Protein AF-A0AAE9A974-F1 (afdb_monomer_lite)

pLDDT: mean 84.09, std 15.46, range [28.91, 98.31]

Radius of gyration: 23.96 Å; chains: 1; bounding box: 66×58×54 Å

InterPro domains:
  IPR056013 Domain of unknown function DUF7591 [PF24511] (22-133)

Structure (mmCIF, N/CA/C/O backbone):
data_AF-A0AAE9A974-F1
#
_entry.id   AF-A0AAE9A974-F1
#
loop_
_atom_site.group_PDB
_atom_site.id
_atom_site.type_symbol
_atom_site.label_atom_id
_atom_site.label_alt_id
_atom_site.label_comp_id
_atom_site.label_asym_id
_atom_site.label_entity_id
_atom_site.label_seq_id
_atom_site.pdbx_PDB_ins_code
_atom_site.Cartn_x
_atom_site.Cartn_y
_atom_site.Cartn_z
_atom_site.occupancy
_atom_site.B_iso_or_equiv
_atom_site.auth_seq_id
_atom_site.auth_comp_id
_atom_site.auth_asym_id
_atom_site.auth_atom_id
_atom_site.pdbx_PDB_model_num
ATOM 1 N N . MET A 1 1 ? -33.101 -1.885 18.022 1.00 33.75 1 MET A N 1
ATOM 2 C CA . MET A 1 1 ? -33.050 -0.740 17.091 1.00 33.75 1 MET A CA 1
ATOM 3 C C . MET A 1 1 ? -31.974 -1.070 16.077 1.00 33.75 1 MET A C 1
ATOM 5 O O . MET A 1 1 ? -30.829 -1.201 16.477 1.00 33.75 1 MET A O 1
ATOM 9 N N . THR A 1 2 ? -32.333 -1.319 14.820 1.00 29.08 2 THR A N 1
ATOM 10 C CA . THR A 1 2 ? -31.347 -1.613 13.772 1.00 29.08 2 THR A CA 1
ATOM 11 C C . THR A 1 2 ? -30.875 -0.277 13.228 1.00 29.08 2 THR A C 1
ATOM 13 O O . THR A 1 2 ? -31.617 0.383 12.503 1.00 29.08 2 THR A O 1
ATOM 16 N N . VAL A 1 3 ? -29.699 0.177 13.652 1.00 40.00 3 VAL A N 1
ATOM 17 C CA . VAL A 1 3 ? -29.129 1.408 13.107 1.00 40.00 3 VAL A CA 1
ATOM 18 C C . VAL A 1 3 ? -28.385 1.052 11.823 1.00 40.00 3 VAL A C 1
ATOM 20 O O . VAL A 1 3 ? -27.553 0.147 11.815 1.00 40.00 3 VAL A O 1
ATOM 23 N N . ALA A 1 4 ? -28.769 1.685 10.714 1.00 36.97 4 ALA A N 1
ATOM 24 C CA . ALA A 1 4 ? -28.173 1.441 9.406 1.00 36.97 4 ALA A CA 1
ATOM 25 C C . ALA A 1 4 ? -26.782 2.084 9.322 1.00 36.97 4 ALA A C 1
ATOM 27 O O . ALA A 1 4 ? -26.585 3.217 9.762 1.00 36.97 4 ALA A O 1
ATOM 28 N N . ALA A 1 5 ? -25.826 1.362 8.737 1.00 43.94 5 ALA A N 1
ATOM 29 C CA . ALA A 1 5 ? -24.469 1.854 8.563 1.00 43.94 5 ALA A CA 1
ATOM 30 C C . ALA A 1 5 ? -24.407 2.879 7.413 1.00 43.94 5 ALA A C 1
ATOM 32 O O . ALA A 1 5 ? -24.925 2.597 6.334 1.00 43.94 5 ALA A O 1
ATOM 33 N N . LEU A 1 6 ? -23.773 4.047 7.604 1.00 46.22 6 LEU A N 1
ATOM 34 C CA . LEU A 1 6 ? -23.494 4.944 6.471 1.00 46.22 6 LEU A CA 1
ATOM 35 C C . LEU A 1 6 ? -22.461 4.261 5.561 1.00 46.22 6 LEU A C 1
ATOM 37 O O . LEU A 1 6 ? -21.376 3.865 5.990 1.00 46.22 6 LEU A O 1
ATOM 41 N N . GLU A 1 7 ? -22.801 4.115 4.289 1.00 52.28 7 GLU A N 1
ATOM 42 C CA . GLU A 1 7 ? -21.829 3.740 3.266 1.00 52.28 7 GLU A CA 1
ATOM 43 C C . GLU A 1 7 ? -20.757 4.851 3.143 1.00 52.28 7 GLU A C 1
ATOM 45 O O . GLU A 1 7 ? -21.012 5.989 3.545 1.00 52.28 7 GLU A O 1
ATOM 50 N N . PRO A 1 8 ? -19.561 4.580 2.584 1.00 48.31 8 PRO A N 1
ATOM 51 C CA . PRO A 1 8 ? -18.440 5.535 2.543 1.00 48.31 8 PRO A CA 1
ATOM 52 C C . PRO A 1 8 ? -18.718 6.879 1.830 1.00 48.31 8 PRO A C 1
ATOM 54 O O . PRO A 1 8 ? -17.850 7.756 1.810 1.00 48.31 8 PRO A O 1
ATOM 57 N N . PHE A 1 9 ? -19.896 7.031 1.219 1.00 48.25 9 PHE A N 1
ATOM 58 C CA . PHE A 1 9 ? -20.300 8.129 0.348 1.00 48.25 9 PHE A CA 1
ATOM 59 C C . PHE A 1 9 ? -21.609 8.796 0.821 1.00 48.25 9 PHE A C 1
ATOM 61 O O . PHE A 1 9 ? -22.581 8.857 0.076 1.00 48.25 9 PHE A O 1
ATOM 68 N N . TYR A 1 10 ? -21.671 9.301 2.055 1.00 49.59 10 TYR A N 1
ATOM 69 C CA . TYR A 1 10 ? -22.785 10.165 2.471 1.00 49.59 10 TYR A CA 1
ATOM 70 C C . TYR A 1 10 ? -22.278 11.535 2.908 1.00 49.59 10 TYR A C 1
ATOM 72 O O . TYR A 1 10 ? -21.696 11.688 3.976 1.00 49.59 10 TYR A O 1
ATOM 80 N N . ASP A 1 11 ? -22.524 12.530 2.056 1.00 45.62 11 ASP A N 1
ATOM 81 C CA . ASP A 1 11 ? -22.308 13.952 2.321 1.00 45.62 11 ASP A CA 1
ATOM 82 C C . ASP A 1 11 ? -23.531 14.512 3.061 1.00 45.62 11 ASP A C 1
ATOM 84 O O . ASP A 1 11 ? -24.389 15.196 2.504 1.00 45.62 11 ASP A O 1
ATOM 88 N N . THR A 1 12 ? -23.698 14.108 4.318 1.00 40.56 12 THR A N 1
ATOM 89 C CA . THR A 1 12 ? -24.725 14.681 5.189 1.00 40.56 12 THR A CA 1
ATOM 90 C C . THR A 1 12 ? -24.014 15.504 6.246 1.00 40.56 12 THR A C 1
ATOM 92 O O . THR A 1 12 ? -23.321 14.933 7.085 1.00 40.56 12 THR A O 1
ATOM 95 N N . GLY A 1 13 ? -24.197 16.830 6.222 1.00 41.22 13 GLY A N 1
ATOM 96 C CA . GLY A 1 13 ? -23.589 17.826 7.126 1.00 41.22 13 GLY A CA 1
ATOM 97 C C . GLY A 1 13 ? -23.911 17.677 8.624 1.00 41.22 13 GLY A C 1
ATOM 98 O O . GLY A 1 13 ? -23.830 18.633 9.385 1.00 41.22 13 GLY A O 1
ATOM 99 N N . SER A 1 14 ? -24.310 16.487 9.066 1.00 41.25 14 SER A N 1
ATOM 100 C CA . SER A 1 14 ? -24.464 16.066 10.455 1.00 41.25 14 SER A CA 1
ATOM 101 C C . SER A 1 14 ? -24.190 14.556 10.520 1.00 41.25 14 SER A C 1
ATOM 103 O O . SER A 1 14 ? -25.113 13.748 10.459 1.00 41.25 14 SER A O 1
ATOM 105 N N . MET A 1 15 ? -22.919 14.144 10.575 1.00 48.78 15 MET A N 1
ATOM 106 C CA . MET A 1 15 ? -22.556 12.723 10.680 1.00 48.78 15 MET A CA 1
ATOM 107 C C . MET A 1 15 ? -22.549 12.282 12.147 1.00 48.78 15 MET A C 1
ATOM 109 O O . MET A 1 15 ? -21.513 12.272 12.803 1.00 48.78 15 MET A O 1
ATOM 113 N N . LEU A 1 16 ? -23.711 11.893 12.674 1.00 46.97 16 LEU A N 1
ATOM 114 C CA . LEU A 1 16 ? -23.753 11.003 13.836 1.00 46.97 16 LEU A CA 1
ATOM 115 C C . LEU A 1 16 ? -23.432 9.588 13.342 1.00 46.97 16 LEU A C 1
ATOM 117 O O . LEU A 1 16 ? -24.275 8.927 12.734 1.00 46.97 16 LEU A O 1
ATOM 121 N N . LEU A 1 17 ? -22.203 9.122 13.572 1.00 53.41 17 LEU A N 1
ATOM 122 C CA . LEU A 1 17 ? -21.760 7.793 13.155 1.00 53.41 17 LEU A CA 1
ATOM 123 C C . LEU A 1 17 ? -22.260 6.710 14.134 1.00 53.41 17 LEU A C 1
ATOM 125 O O . LEU A 1 17 ? -21.475 6.072 14.827 1.00 53.41 17 LEU A O 1
ATOM 129 N N . PHE A 1 18 ? -23.572 6.468 14.192 1.00 54.31 18 PHE A N 1
ATOM 130 C CA . PHE A 1 18 ? -24.127 5.282 14.862 1.00 54.31 18 PHE A CA 1
ATOM 131 C C . PHE A 1 18 ? -24.035 4.067 13.933 1.00 54.31 18 PHE A C 1
ATOM 133 O O . PHE A 1 18 ? -25.041 3.510 13.511 1.00 54.31 18 PHE A O 1
ATOM 140 N N . GLN A 1 19 ? -22.830 3.691 13.522 1.00 52.69 19 GLN A N 1
ATOM 141 C CA . GLN A 1 19 ? -22.698 2.683 12.470 1.00 52.69 19 GLN A CA 1
ATOM 142 C C . GLN A 1 19 ? -22.659 1.247 12.963 1.00 52.69 19 GLN A C 1
ATOM 144 O O . GLN A 1 19 ? -22.976 0.354 12.180 1.00 52.69 19 GLN A O 1
ATOM 149 N N . ASP A 1 20 ? -22.242 1.008 14.208 1.00 62.72 20 ASP A N 1
ATOM 150 C CA . ASP A 1 20 ? -21.787 -0.337 14.543 1.00 62.72 20 ASP A CA 1
ATOM 151 C C . ASP A 1 20 ? -21.973 -0.760 15.999 1.00 62.72 20 ASP A C 1
ATOM 153 O O . ASP A 1 20 ? -21.135 -1.453 16.568 1.00 62.72 20 ASP A O 1
ATOM 157 N N . PHE A 1 21 ? -23.103 -0.384 16.608 1.00 68.62 21 PHE A N 1
ATOM 158 C CA . PHE A 1 21 ? -23.405 -0.814 17.977 1.00 68.62 21 PHE A CA 1
ATOM 159 C C . PHE A 1 21 ? -23.258 -2.335 18.144 1.00 68.62 21 PHE A C 1
ATOM 161 O O . PHE A 1 21 ? -22.705 -2.789 19.133 1.00 68.62 21 PHE A O 1
ATOM 168 N N . GLU A 1 22 ? -23.670 -3.149 17.169 1.00 78.44 22 GLU A N 1
ATOM 169 C CA . GLU A 1 22 ? -23.571 -4.609 17.302 1.00 78.44 22 GLU A CA 1
ATOM 170 C C . GLU A 1 22 ? -22.137 -5.153 17.329 1.00 78.44 22 GLU A C 1
ATOM 172 O O . GLU A 1 22 ? -21.914 -6.206 17.936 1.00 78.44 22 GLU A O 1
ATOM 177 N N . ASN A 1 23 ? -21.165 -4.480 16.706 1.00 80.56 23 ASN A N 1
ATOM 178 C CA . ASN A 1 23 ? -19.767 -4.902 16.802 1.00 80.56 23 ASN A CA 1
ATOM 179 C C . ASN A 1 23 ? -18.981 -4.156 17.882 1.00 80.56 23 ASN A C 1
ATOM 181 O O . ASN A 1 23 ? -17.908 -4.630 18.241 1.00 80.56 23 ASN A O 1
ATOM 185 N N . THR A 1 24 ? -19.491 -3.039 18.411 1.00 81.38 24 THR A N 1
ATOM 186 C CA . THR A 1 24 ? -18.766 -2.205 19.385 1.00 81.38 24 THR A CA 1
ATOM 187 C C . THR A 1 24 ? -19.418 -2.128 20.767 1.00 81.38 24 THR A C 1
ATOM 189 O O . THR A 1 24 ? -18.822 -1.549 21.669 1.00 81.38 24 THR A O 1
ATOM 192 N N . LYS A 1 25 ? -20.615 -2.696 20.976 1.00 82.50 25 LYS A N 1
ATOM 193 C CA . LYS A 1 25 ? -21.365 -2.632 22.254 1.00 82.50 25 LYS A CA 1
ATOM 194 C C . LYS A 1 25 ? -20.623 -3.206 23.458 1.00 82.50 25 LYS A C 1
ATOM 196 O O . LYS A 1 25 ? -20.912 -2.806 24.579 1.00 82.50 25 LYS A O 1
ATOM 201 N N . ASP A 1 26 ? -19.704 -4.134 23.213 1.00 86.44 26 ASP A N 1
ATOM 202 C CA . ASP A 1 26 ? -18.936 -4.819 24.254 1.00 86.44 26 ASP A CA 1
ATOM 203 C C . ASP A 1 26 ? -17.559 -4.164 24.484 1.00 86.44 26 ASP A C 1
ATOM 205 O O . ASP A 1 26 ? -16.765 -4.653 25.286 1.00 86.44 26 ASP A O 1
ATOM 209 N N . PHE A 1 27 ? -17.243 -3.073 23.774 1.00 87.31 27 PHE A N 1
ATOM 210 C CA . PHE A 1 27 ? -15.978 -2.355 23.935 1.00 87.31 27 PHE A CA 1
ATOM 211 C C . PHE A 1 27 ? -16.048 -1.409 25.131 1.00 87.31 27 PHE A C 1
ATOM 213 O O . PHE A 1 27 ? -17.087 -0.810 25.405 1.00 87.31 27 PHE A O 1
ATOM 220 N N . ASN A 1 28 ? -14.916 -1.217 25.807 1.00 86.69 28 ASN A N 1
ATOM 221 C CA . ASN A 1 28 ? -14.806 -0.232 26.882 1.00 86.69 28 ASN A CA 1
ATOM 222 C C . ASN A 1 28 ? -15.033 1.189 26.367 1.00 86.69 28 ASN A C 1
ATOM 224 O O . ASN A 1 28 ? -15.605 2.023 27.064 1.00 86.69 28 ASN A O 1
ATOM 228 N N . GLU A 1 29 ? -14.557 1.463 25.155 1.00 85.31 29 GLU A N 1
ATOM 229 C CA . GLU A 1 29 ? -14.575 2.795 24.583 1.00 85.31 29 GLU A CA 1
ATOM 230 C C . GLU A 1 29 ? -14.787 2.755 23.066 1.00 85.31 29 GLU A C 1
ATOM 232 O O . GLU A 1 29 ? -14.191 1.944 22.349 1.00 85.31 29 GLU A O 1
ATOM 237 N N . TYR A 1 30 ? -15.629 3.670 22.584 1.00 85.88 30 TYR A N 1
ATOM 238 C CA . TYR A 1 30 ? -15.798 3.973 21.169 1.00 85.88 30 TYR A CA 1
ATOM 239 C C . TYR A 1 30 ? -15.789 5.491 20.979 1.00 85.88 30 TYR A C 1
ATOM 241 O O . TYR A 1 30 ? -16.705 6.182 21.428 1.00 85.88 30 TYR A O 1
ATOM 249 N N . GLN A 1 31 ? -14.755 6.006 20.319 1.00 84.81 31 GLN A N 1
ATOM 250 C CA . GLN A 1 31 ? -14.596 7.429 20.026 1.00 84.81 31 GLN A CA 1
ATOM 251 C C . GLN A 1 31 ? -14.849 7.726 18.544 1.00 84.81 31 GLN A C 1
ATOM 253 O O . GLN A 1 31 ? -14.654 6.877 17.671 1.00 84.81 31 GLN A O 1
ATOM 258 N N . CYS A 1 32 ? -15.242 8.965 18.252 1.00 80.38 32 CYS A N 1
ATOM 259 C CA . CYS A 1 32 ? -15.331 9.486 16.894 1.00 80.38 32 CYS A CA 1
ATOM 260 C C . CYS A 1 32 ? -14.563 10.806 16.806 1.00 80.38 32 CYS A C 1
ATOM 262 O O . CYS A 1 32 ? -14.806 11.712 17.601 1.00 80.38 32 CYS A O 1
ATOM 264 N N . LEU A 1 33 ? -13.676 10.917 15.821 1.00 80.19 33 LEU A N 1
ATOM 265 C CA . LEU A 1 33 ? -12.895 12.112 15.526 1.00 80.19 33 LEU A CA 1
ATOM 266 C C . LEU A 1 33 ? -13.233 12.600 14.118 1.00 80.19 33 LEU A C 1
ATOM 268 O O . LEU A 1 33 ? -13.199 11.826 13.163 1.00 80.19 33 LEU A O 1
ATOM 272 N N . ILE A 1 34 ? -13.536 13.887 13.976 1.00 77.50 34 ILE A N 1
ATOM 273 C CA . ILE A 1 34 ? -13.694 14.521 12.665 1.00 77.50 34 ILE A CA 1
ATOM 274 C C . ILE A 1 34 ? -12.452 15.370 12.407 1.00 77.50 34 ILE A C 1
ATOM 276 O O . ILE A 1 34 ? -12.129 16.250 13.198 1.00 77.50 34 ILE A O 1
ATOM 280 N N . CYS A 1 35 ? -11.769 15.094 11.300 1.00 70.19 35 CYS A N 1
ATOM 281 C CA . CYS A 1 35 ? -10.608 15.837 10.835 1.00 70.19 35 CYS A CA 1
ATOM 282 C C . CYS A 1 35 ? -11.026 16.859 9.781 1.00 70.19 35 CYS A C 1
ATOM 284 O O . CYS A 1 35 ? -11.309 16.490 8.635 1.00 70.19 35 CYS A O 1
ATOM 286 N N . TYR A 1 36 ? -11.030 18.139 10.152 1.00 66.75 36 TYR A N 1
ATOM 287 C CA . TYR A 1 36 ? -11.174 19.240 9.202 1.00 66.75 36 TYR A CA 1
ATOM 288 C C . TYR A 1 36 ? -9.799 19.730 8.731 1.00 66.75 36 TYR A C 1
ATOM 290 O O . TYR A 1 36 ? -8.868 19.742 9.525 1.00 66.75 36 TYR A O 1
ATOM 298 N N . PRO A 1 37 ? -9.644 20.176 7.470 1.00 61.59 37 PRO A N 1
ATOM 299 C CA . PRO A 1 37 ? -8.384 20.744 6.976 1.00 61.59 37 PRO A CA 1
ATOM 300 C C . PRO A 1 37 ? -7.876 21.955 7.773 1.00 61.59 37 PRO A C 1
ATOM 302 O O . PRO A 1 37 ? -6.680 22.235 7.754 1.00 61.59 37 PRO A O 1
ATOM 305 N N . GLU A 1 38 ? -8.783 22.675 8.439 1.00 55.88 38 GLU A N 1
ATOM 306 C CA . GLU A 1 38 ? -8.481 23.841 9.280 1.00 55.88 38 GLU A CA 1
ATOM 307 C C . GLU A 1 38 ? -8.176 23.457 10.738 1.00 55.88 38 GLU A C 1
ATOM 309 O O . GLU A 1 38 ? -7.555 24.238 11.458 1.00 55.88 38 GLU A O 1
ATOM 314 N N . ASP A 1 39 ? -8.544 22.238 11.148 1.00 53.09 39 ASP A N 1
ATOM 315 C CA . ASP A 1 39 ? -8.295 21.706 12.482 1.00 53.09 39 ASP A CA 1
ATOM 316 C C . ASP A 1 39 ? -7.075 20.780 12.468 1.00 53.09 39 ASP A C 1
ATOM 318 O O . ASP A 1 39 ? -6.908 19.900 11.618 1.00 53.09 39 ASP A O 1
ATOM 322 N N . VAL A 1 40 ? -6.200 20.941 13.458 1.00 55.16 40 VAL A N 1
ATOM 323 C CA . VAL A 1 40 ? -5.122 19.980 13.685 1.00 55.16 40 VAL A CA 1
ATOM 324 C C . VAL A 1 40 ? -5.771 18.693 14.181 1.00 55.16 40 VAL A C 1
ATOM 326 O O . VAL A 1 40 ? -6.174 18.609 15.338 1.00 55.16 40 VAL A O 1
ATOM 329 N N . CYS A 1 41 ? -5.880 17.685 13.313 1.00 63.25 41 CYS A N 1
ATOM 330 C CA . CYS A 1 41 ? -6.190 16.335 13.766 1.00 63.25 41 CYS A CA 1
ATOM 331 C C . CYS A 1 41 ? -5.004 15.816 14.581 1.00 63.25 41 CYS A C 1
ATOM 333 O O . CYS A 1 41 ? -4.007 15.346 14.034 1.00 63.25 41 CYS A O 1
ATOM 335 N N . ASP A 1 42 ? -5.087 16.053 15.887 1.00 70.25 42 ASP A N 1
ATOM 336 C CA . ASP A 1 42 ? -4.026 15.840 16.859 1.00 70.25 42 ASP A CA 1
ATOM 337 C C . ASP A 1 42 ? -4.055 14.399 17.408 1.00 70.25 42 ASP A C 1
ATOM 339 O O . ASP A 1 42 ? -4.718 13.492 16.902 1.00 70.25 42 ASP A O 1
ATOM 343 N N . SER A 1 43 ? -3.252 14.207 18.438 1.00 83.50 43 SER A N 1
ATOM 344 C CA . SER A 1 43 ? -3.035 13.031 19.256 1.00 83.50 43 SER A CA 1
ATOM 345 C C . SER A 1 43 ? -4.332 12.558 19.915 1.00 83.50 43 SER A C 1
ATOM 347 O O . SER A 1 43 ? -4.965 13.310 20.655 1.00 83.50 43 SER A O 1
ATOM 349 N N . VAL A 1 44 ? -4.700 11.297 19.702 1.00 88.56 44 VAL A N 1
ATOM 350 C CA . VAL A 1 44 ? -5.839 10.650 20.359 1.00 88.56 44 VAL A C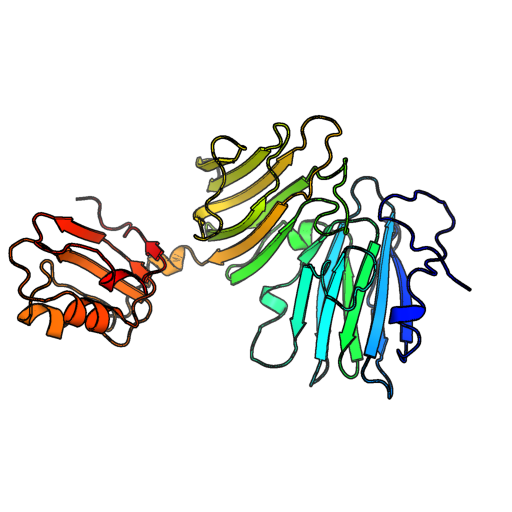A 1
ATOM 351 C C . VAL A 1 44 ? -5.346 9.491 21.204 1.00 88.56 44 VAL A C 1
ATOM 353 O O . VAL A 1 44 ? -4.619 8.619 20.729 1.00 88.56 44 VAL A O 1
ATOM 356 N N . VAL A 1 45 ? -5.793 9.457 22.457 1.00 88.75 45 VAL A N 1
ATOM 357 C CA . VAL A 1 45 ? -5.574 8.319 23.347 1.00 88.75 45 VAL A CA 1
ATOM 358 C C . VAL A 1 45 ? -6.807 7.427 23.310 1.00 88.75 45 VAL A C 1
ATOM 360 O O . VAL A 1 45 ? -7.916 7.895 23.559 1.00 88.75 45 VAL A O 1
ATOM 363 N N . ILE A 1 46 ? -6.601 6.145 23.021 1.00 88.94 46 ILE A N 1
ATOM 364 C CA . ILE A 1 46 ? -7.632 5.104 23.049 1.00 88.94 46 ILE A CA 1
ATOM 365 C C . ILE A 1 46 ? -7.343 4.192 24.241 1.00 88.94 46 ILE A C 1
ATOM 367 O O . ILE A 1 46 ? -6.218 3.699 24.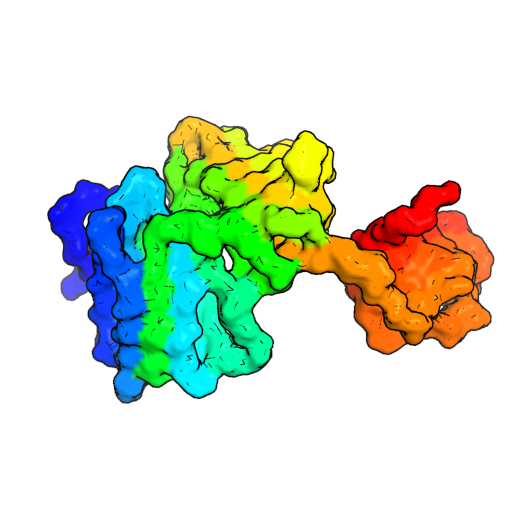362 1.00 88.94 46 ILE A O 1
ATOM 371 N N . ASN A 1 47 ? -8.337 3.945 25.099 1.00 87.38 47 ASN A N 1
ATOM 372 C CA . ASN A 1 47 ? -8.183 3.106 26.287 1.00 87.38 47 ASN A CA 1
ATOM 373 C C . ASN A 1 47 ? -9.153 1.919 26.278 1.00 87.38 47 ASN A C 1
ATOM 375 O O . ASN A 1 47 ? -10.374 2.062 26.319 1.00 87.38 47 ASN A O 1
ATOM 379 N N . CYS A 1 48 ? -8.593 0.715 26.322 1.00 83.06 48 CYS A N 1
ATOM 380 C CA . CYS A 1 48 ? -9.348 -0.536 26.349 1.00 83.06 48 CYS A CA 1
ATOM 381 C C . CYS A 1 48 ? -9.960 -0.867 27.719 1.00 83.06 48 CYS A C 1
ATOM 383 O O . CYS A 1 48 ? -10.803 -1.768 27.812 1.00 83.06 48 CYS A O 1
ATOM 385 N N . GLY A 1 49 ? -9.543 -0.162 28.778 1.00 84.38 49 GLY A N 1
ATOM 386 C CA . GLY A 1 49 ? -10.002 -0.387 30.149 1.00 84.38 49 GLY A CA 1
ATOM 387 C C . GLY A 1 49 ? -9.943 -1.867 30.531 1.00 84.38 49 GLY A C 1
ATOM 388 O O . GLY A 1 49 ? -8.939 -2.531 30.298 1.00 84.38 49 GLY A O 1
ATOM 389 N N . ASN A 1 50 ? -11.045 -2.392 31.069 1.00 81.50 50 ASN A N 1
ATOM 390 C CA . ASN A 1 50 ? -11.135 -3.791 31.508 1.00 81.50 50 ASN A CA 1
ATOM 391 C C . ASN A 1 50 ? -11.576 -4.769 30.404 1.00 81.50 50 ASN A C 1
ATOM 393 O O . ASN A 1 50 ? -11.634 -5.969 30.652 1.00 81.50 50 ASN A O 1
ATOM 397 N N . THR A 1 51 ? -11.952 -4.277 29.219 1.00 79.81 51 THR A N 1
ATOM 398 C CA . THR A 1 51 ? -12.489 -5.124 28.130 1.00 79.81 51 THR A CA 1
ATOM 399 C C . THR A 1 51 ? -11.423 -5.574 27.135 1.00 79.81 51 THR A C 1
ATOM 401 O O . THR A 1 51 ? -11.733 -6.317 26.209 1.00 79.81 51 THR A O 1
ATOM 404 N N . GLU A 1 52 ? -10.192 -5.069 27.279 1.00 84.75 52 GLU A N 1
ATOM 405 C CA . GLU A 1 52 ? -9.082 -5.267 26.335 1.00 84.75 52 GLU A CA 1
ATOM 406 C C . GLU A 1 52 ? -9.396 -4.831 24.886 1.00 84.75 52 GLU A C 1
ATOM 408 O O . GLU A 1 52 ? -8.640 -5.141 23.966 1.00 84.75 52 GLU A O 1
ATOM 413 N N . SER A 1 53 ? -10.488 -4.085 24.667 1.00 91.81 53 SER A N 1
ATOM 414 C CA . SER A 1 53 ? -10.957 -3.667 23.347 1.00 91.81 53 SER A CA 1
ATOM 415 C C . SER A 1 53 ? -11.510 -2.241 23.361 1.00 91.81 53 SER A C 1
ATOM 417 O O . SER A 1 53 ? -12.349 -1.884 24.189 1.00 91.81 53 SER A O 1
ATOM 419 N N . ALA A 1 54 ? -11.056 -1.419 22.422 1.00 91.94 54 ALA A N 1
ATOM 420 C CA . ALA A 1 54 ? -11.571 -0.071 22.203 1.00 91.94 54 ALA A CA 1
ATOM 421 C C . ALA A 1 54 ? -11.413 0.330 20.738 1.00 91.94 54 ALA A C 1
ATOM 423 O O . ALA A 1 54 ? -10.564 -0.212 20.032 1.00 91.94 54 ALA A O 1
ATOM 424 N N . ALA A 1 55 ? -12.218 1.277 20.266 1.00 91.12 55 ALA A N 1
ATOM 425 C CA . ALA A 1 55 ? -12.130 1.728 18.885 1.00 91.12 55 ALA A CA 1
ATOM 426 C C . ALA A 1 55 ? -12.258 3.244 18.730 1.00 91.12 55 ALA A C 1
ATOM 428 O O . ALA A 1 55 ? -12.904 3.930 19.519 1.00 91.12 55 ALA A O 1
ATOM 429 N N . LEU A 1 56 ? -11.647 3.749 17.665 1.00 89.75 56 LEU A N 1
ATOM 430 C CA . LEU A 1 56 ? -11.734 5.126 17.206 1.00 89.75 56 LEU A CA 1
ATOM 431 C C . LEU A 1 56 ? -12.156 5.111 15.743 1.00 89.75 56 LEU A C 1
ATOM 433 O O . LEU A 1 56 ? -11.494 4.479 14.923 1.00 89.75 56 LEU A O 1
ATOM 437 N N . SER A 1 57 ? -13.204 5.846 15.398 1.00 87.62 57 SER A N 1
ATOM 438 C CA . SER A 1 57 ? -13.514 6.137 14.001 1.00 87.62 57 SER A CA 1
ATOM 439 C C . SER A 1 57 ? -13.095 7.552 13.644 1.00 87.62 57 SER A C 1
ATOM 441 O O . SER A 1 57 ? -13.402 8.496 14.369 1.00 87.62 57 SER A O 1
ATOM 443 N N . THR A 1 58 ? -12.406 7.700 12.520 1.00 85.75 58 THR A N 1
ATOM 444 C CA . THR A 1 58 ? -12.010 8.996 11.971 1.00 85.75 58 THR A CA 1
ATOM 445 C C . THR A 1 58 ? -12.861 9.326 10.754 1.00 85.75 58 THR A C 1
ATOM 447 O O . THR A 1 58 ? -13.245 8.439 9.986 1.00 85.75 58 THR A O 1
ATOM 450 N N . ILE A 1 59 ? -13.167 10.610 10.576 1.00 82.12 59 ILE A N 1
ATOM 451 C CA . ILE A 1 59 ? -13.895 11.126 9.418 1.00 82.12 59 ILE A CA 1
ATOM 452 C C . ILE A 1 59 ? -13.090 12.265 8.805 1.00 82.12 59 ILE A C 1
ATOM 454 O O . ILE A 1 59 ? -12.851 13.275 9.460 1.00 82.12 59 ILE A O 1
ATOM 458 N N . THR A 1 60 ? -12.712 12.139 7.535 1.00 80.88 60 THR A N 1
ATOM 459 C CA . THR A 1 60 ? -12.071 13.222 6.779 1.00 80.88 60 THR A CA 1
ATOM 460 C C . THR A 1 60 ? -13.057 13.784 5.762 1.00 80.88 60 THR A C 1
ATOM 462 O O . THR A 1 60 ? -13.379 13.124 4.772 1.00 80.88 60 THR A O 1
ATOM 465 N N . MET A 1 61 ? -13.530 15.013 5.976 1.00 74.44 61 MET A N 1
ATOM 466 C CA . MET A 1 61 ? -14.447 15.682 5.048 1.00 74.44 61 MET A CA 1
ATOM 467 C C . MET A 1 61 ? -13.657 16.499 4.022 1.00 74.44 61 MET A C 1
ATOM 469 O O . MET A 1 61 ? -13.324 17.659 4.251 1.00 74.44 61 MET A O 1
ATOM 473 N N . SER A 1 62 ? -13.321 15.890 2.884 1.00 74.00 62 SER A N 1
ATOM 474 C CA . SER A 1 62 ? -12.690 16.601 1.768 1.00 74.00 62 SER A CA 1
ATOM 475 C C . SER A 1 62 ? -13.002 15.948 0.418 1.00 74.00 62 SER A C 1
ATOM 477 O O . SER A 1 62 ? -13.467 14.809 0.338 1.00 74.00 62 SER A O 1
ATOM 479 N N . SER A 1 63 ? -12.720 16.662 -0.676 1.00 70.69 63 SER A N 1
ATOM 480 C CA . SER A 1 63 ? -12.867 16.128 -2.038 1.00 70.69 63 SER A CA 1
ATOM 481 C C . SER A 1 63 ? -11.926 14.945 -2.315 1.00 70.69 63 SER A C 1
ATOM 483 O O . SER A 1 63 ? -12.250 14.062 -3.115 1.00 70.69 63 SER A O 1
ATOM 485 N N . GLN A 1 64 ? -10.792 14.882 -1.614 1.00 76.56 64 GLN A N 1
ATOM 486 C CA . GLN A 1 64 ? -9.819 13.788 -1.627 1.00 76.56 64 GLN A CA 1
ATOM 487 C C . GLN A 1 64 ? -9.550 13.351 -0.180 1.00 76.56 64 GLN A C 1
ATOM 489 O O . GLN A 1 64 ? -8.528 13.727 0.399 1.00 76.56 64 GLN A O 1
ATOM 494 N N . PRO A 1 65 ? -10.498 12.624 0.435 1.00 82.94 65 PRO A N 1
ATOM 495 C CA . PRO A 1 65 ? -10.472 12.328 1.850 1.00 82.94 65 PRO A CA 1
ATOM 496 C C . PRO A 1 65 ? -9.353 11.321 2.118 1.00 82.94 65 PRO A C 1
ATOM 498 O O . PRO A 1 65 ? -9.394 10.157 1.711 1.00 82.94 65 PRO A O 1
ATOM 501 N N . ALA A 1 66 ? -8.309 11.824 2.763 1.00 88.88 66 ALA A N 1
ATOM 502 C CA . ALA A 1 66 ? -7.114 11.099 3.139 1.00 88.88 66 ALA A CA 1
ATOM 503 C C . ALA A 1 66 ? -6.622 11.635 4.482 1.00 88.88 66 ALA A C 1
ATOM 505 O O . ALA A 1 66 ? -6.638 12.843 4.710 1.00 88.88 66 ALA A O 1
ATOM 506 N N . GLU A 1 67 ? -6.142 10.741 5.333 1.00 90.00 67 GLU A N 1
ATOM 507 C CA . GLU A 1 67 ? -5.454 11.102 6.568 1.00 90.00 67 GLU A CA 1
ATOM 508 C C . GLU A 1 67 ? -4.150 10.326 6.678 1.00 90.00 67 GLU A C 1
ATOM 510 O O . GLU A 1 67 ? -3.963 9.292 6.028 1.00 90.00 67 GLU A O 1
ATOM 515 N N . TYR A 1 68 ? -3.238 10.837 7.494 1.00 92.19 68 TYR A N 1
ATOM 516 C CA . TYR A 1 68 ? -1.923 10.250 7.670 1.00 92.19 68 TYR A CA 1
ATOM 517 C C . TYR A 1 68 ? -1.732 9.921 9.141 1.00 92.19 68 TYR A C 1
ATOM 519 O O . TYR A 1 68 ? -1.733 10.805 9.996 1.00 92.19 68 TYR A O 1
ATOM 527 N N . LEU A 1 69 ? -1.549 8.640 9.436 1.00 92.81 69 LEU A N 1
ATOM 528 C CA . LEU A 1 69 ? -1.125 8.205 10.758 1.00 92.81 69 LEU A CA 1
ATOM 529 C C . LEU A 1 69 ? 0.388 8.398 10.823 1.00 92.81 69 LEU A C 1
ATOM 531 O O . LEU A 1 69 ? 1.110 7.729 10.082 1.00 92.81 69 LEU A O 1
ATOM 535 N N . LYS A 1 70 ? 0.863 9.347 11.635 1.00 90.25 70 LYS A N 1
ATOM 536 C CA . LYS A 1 70 ? 2.292 9.690 11.705 1.00 90.25 70 LYS A CA 1
ATOM 537 C C . LYS A 1 70 ? 3.049 8.882 12.744 1.00 90.25 70 LYS A C 1
ATOM 539 O O . LYS A 1 70 ? 4.182 8.494 12.492 1.00 90.25 70 LYS A O 1
ATOM 544 N N . GLU A 1 71 ? 2.421 8.604 13.879 1.00 90.06 71 GLU A N 1
ATOM 545 C CA . GLU A 1 71 ? 3.046 7.901 14.996 1.00 90.06 71 GLU A CA 1
ATOM 546 C C . GLU A 1 71 ? 2.002 7.062 15.731 1.00 90.06 71 GLU A C 1
ATOM 548 O O . GLU A 1 71 ? 0.825 7.425 15.801 1.00 90.06 71 GLU A O 1
ATOM 553 N N . ILE A 1 72 ? 2.453 5.934 16.275 1.00 90.00 72 ILE A N 1
ATOM 554 C CA . ILE A 1 72 ? 1.653 5.044 17.109 1.00 90.00 72 ILE A CA 1
ATOM 555 C C . ILE A 1 72 ? 2.502 4.663 18.315 1.00 90.00 72 ILE A C 1
ATOM 557 O O . ILE A 1 72 ? 3.575 4.074 18.160 1.00 90.00 72 ILE A O 1
ATOM 561 N N . TRP A 1 73 ? 1.972 4.914 19.503 1.00 87.62 73 TRP A N 1
ATOM 562 C CA . TRP A 1 73 ? 2.513 4.409 20.756 1.00 87.62 73 TRP A CA 1
ATOM 563 C C . TRP A 1 73 ? 1.569 3.341 21.289 1.00 87.62 73 TRP A C 1
ATOM 565 O O . TRP A 1 73 ? 0.549 3.658 21.895 1.00 87.62 73 TRP A O 1
ATOM 575 N N . LEU A 1 74 ? 1.887 2.077 21.017 1.00 85.62 74 LEU A N 1
ATOM 576 C CA . LEU A 1 74 ? 1.198 0.933 21.613 1.00 85.62 74 LEU A CA 1
ATOM 577 C C . LEU A 1 74 ? 1.863 0.605 22.950 1.00 85.62 74 LEU A C 1
ATOM 579 O O . LEU A 1 74 ? 3.091 0.592 23.029 1.00 85.62 74 LEU A O 1
ATOM 583 N N . GLY A 1 75 ? 1.067 0.310 23.980 1.00 74.50 75 GLY A N 1
ATOM 584 C CA . GLY A 1 75 ? 1.596 -0.262 25.220 1.00 74.50 75 GLY A CA 1
ATOM 585 C C . GLY A 1 75 ? 2.287 -1.623 25.012 1.00 74.50 75 GLY A C 1
ATOM 586 O O . GLY A 1 75 ? 2.336 -2.166 23.903 1.00 74.50 75 GLY A O 1
ATOM 587 N N . ASP A 1 76 ? 2.779 -2.209 26.107 1.00 73.31 76 ASP A N 1
ATOM 588 C CA . ASP A 1 76 ? 3.595 -3.440 26.112 1.00 73.31 76 ASP A CA 1
ATOM 589 C C . ASP A 1 76 ? 2.964 -4.621 25.353 1.00 73.31 76 ASP A C 1
ATOM 591 O O . ASP A 1 76 ? 3.668 -5.455 24.782 1.00 73.31 76 ASP A O 1
ATOM 595 N N . TYR A 1 77 ? 1.632 -4.666 25.298 1.00 77.94 77 TYR A N 1
ATOM 596 C CA . TYR A 1 77 ? 0.871 -5.609 24.490 1.00 77.94 77 TYR A CA 1
ATOM 597 C C . TYR A 1 77 ? -0.302 -4.890 23.823 1.00 77.94 77 TYR A C 1
ATOM 599 O O . TYR A 1 77 ? -1.229 -4.433 24.499 1.00 77.94 77 TYR A O 1
ATOM 607 N N . GLY A 1 78 ? -0.244 -4.771 22.497 1.00 85.69 78 GLY A N 1
ATOM 608 C CA . GLY A 1 78 ? -1.298 -4.141 21.721 1.00 85.69 78 GLY A CA 1
ATOM 609 C C . GLY A 1 78 ? -1.255 -4.502 20.241 1.00 85.69 78 GLY A C 1
ATOM 610 O O . GLY A 1 78 ? -0.177 -4.631 19.655 1.00 85.69 78 GLY A O 1
ATOM 611 N N . VAL A 1 79 ? -2.439 -4.631 19.645 1.00 90.94 79 VAL A N 1
ATOM 612 C CA . VAL A 1 79 ? -2.664 -4.717 18.200 1.00 90.94 79 VAL A CA 1
ATOM 613 C C . VAL A 1 79 ? -3.649 -3.626 17.805 1.00 90.94 79 VAL A C 1
ATOM 615 O O . VAL A 1 79 ? -4.734 -3.537 18.371 1.00 90.94 79 VAL A O 1
ATOM 618 N N . LEU A 1 80 ? -3.269 -2.806 16.831 1.00 94.00 80 LEU A N 1
ATOM 619 C CA . LEU A 1 80 ? -4.116 -1.797 16.215 1.00 94.00 80 LEU A CA 1
ATOM 620 C C . LEU A 1 80 ? -4.475 -2.237 14.799 1.00 94.00 80 LEU A C 1
ATOM 622 O O . LEU A 1 80 ? -3.651 -2.137 13.887 1.00 94.00 80 LEU A O 1
ATOM 626 N N . ASP A 1 81 ? -5.703 -2.700 14.623 1.00 95.19 81 ASP A N 1
ATOM 627 C CA . ASP A 1 81 ? -6.276 -3.018 13.322 1.00 95.19 81 ASP A CA 1
ATOM 628 C C . ASP A 1 81 ? -6.889 -1.761 12.698 1.00 95.19 81 ASP A C 1
ATOM 630 O O . ASP A 1 81 ? -7.582 -0.997 13.370 1.00 95.19 81 ASP A O 1
ATOM 634 N N . VAL A 1 82 ? -6.656 -1.547 11.402 1.00 95.06 82 VAL A N 1
ATOM 635 C CA . VAL A 1 82 ? -7.208 -0.403 10.664 1.00 95.06 82 VAL A CA 1
ATOM 636 C C . VAL A 1 82 ? -8.119 -0.889 9.546 1.00 95.06 82 VAL A C 1
ATOM 638 O O . VAL A 1 82 ? -7.678 -1.569 8.615 1.00 95.06 82 VAL A O 1
ATOM 641 N N . TYR A 1 83 ? -9.389 -0.509 9.629 1.00 92.62 83 TYR A N 1
ATOM 642 C CA . TYR A 1 83 ? -10.452 -0.881 8.702 1.00 92.62 83 TYR A CA 1
ATOM 643 C C . TYR A 1 83 ? -10.851 0.300 7.816 1.00 92.62 83 TYR A C 1
ATOM 645 O O . TYR A 1 83 ? -10.879 1.450 8.259 1.00 92.62 83 TYR A O 1
ATOM 653 N N . MET A 1 84 ? -11.201 0.009 6.561 1.00 89.19 84 MET A N 1
ATOM 654 C CA . MET A 1 84 ? -11.854 0.977 5.678 1.00 89.19 84 MET A CA 1
ATOM 655 C C . MET A 1 84 ? -13.350 1.043 5.996 1.00 89.19 84 MET A C 1
ATOM 657 O O . MET A 1 84 ? -14.070 0.069 5.774 1.00 89.19 84 MET A O 1
ATOM 661 N N . GLY A 1 85 ? -13.845 2.191 6.452 1.00 84.75 85 GLY A N 1
ATOM 662 C CA . GLY A 1 85 ? -15.206 2.316 6.972 1.00 84.75 85 GLY A CA 1
ATOM 663 C C . GLY A 1 85 ? -15.358 1.609 8.320 1.00 84.75 85 GLY A C 1
ATOM 664 O O . GLY A 1 85 ? -14.458 1.682 9.148 1.00 84.75 85 GLY A O 1
ATOM 665 N N . ARG A 1 86 ? -16.495 0.931 8.524 1.00 81.00 86 ARG A N 1
ATOM 666 C CA . ARG A 1 86 ? -16.867 0.269 9.789 1.00 81.00 86 ARG A CA 1
ATOM 667 C C . ARG A 1 86 ? -15.953 -0.895 10.185 1.00 81.00 86 ARG A C 1
ATOM 669 O O . ARG A 1 86 ? -15.283 -1.483 9.342 1.00 81.00 86 ARG A O 1
ATOM 676 N N . LEU A 1 87 ? -16.037 -1.337 11.434 1.00 85.81 87 LEU A N 1
ATOM 677 C CA . LEU A 1 87 ? -15.451 -2.609 11.850 1.00 85.81 87 LEU A CA 1
ATOM 678 C C . LEU A 1 87 ? -16.233 -3.785 11.236 1.00 85.81 87 LEU A C 1
ATOM 680 O O . LEU A 1 87 ? -17.457 -3.752 11.104 1.00 85.81 87 LEU A O 1
ATOM 684 N N . THR A 1 88 ? -15.537 -4.851 10.836 1.00 85.94 88 THR A N 1
ATOM 685 C CA . THR A 1 88 ? -16.188 -6.112 10.447 1.00 85.94 88 THR A CA 1
ATOM 686 C C . THR A 1 88 ? -15.562 -7.283 11.188 1.00 85.94 88 THR A C 1
ATOM 688 O O . THR A 1 88 ? -14.341 -7.417 11.238 1.00 85.94 88 THR A O 1
ATOM 691 N N . ARG A 1 89 ? -16.401 -8.168 11.742 1.00 83.69 89 ARG A N 1
ATOM 692 C CA . ARG A 1 89 ? -15.939 -9.347 12.500 1.00 83.69 89 ARG A CA 1
ATOM 693 C C . ARG A 1 89 ? -15.084 -10.297 11.653 1.00 83.69 89 ARG A C 1
ATOM 695 O O . ARG A 1 89 ? -14.103 -10.839 12.141 1.00 83.69 89 ARG A O 1
ATOM 702 N N . GLU A 1 90 ? -15.433 -10.439 10.376 1.00 88.62 90 GLU A N 1
ATOM 703 C CA . GLU A 1 90 ? -14.727 -11.265 9.379 1.00 88.62 90 GLU A CA 1
ATOM 704 C C . GLU A 1 90 ? -13.434 -10.609 8.855 1.00 88.62 90 GLU A C 1
ATOM 706 O O . GLU A 1 90 ? -12.717 -11.189 8.044 1.00 88.62 90 GLU A O 1
ATOM 711 N N . LYS A 1 91 ? -13.149 -9.364 9.260 1.00 91.88 91 LYS A N 1
ATOM 712 C CA . LYS A 1 91 ? -12.017 -8.556 8.787 1.00 91.88 91 LYS A CA 1
ATOM 713 C C . LYS A 1 91 ? -11.955 -8.351 7.267 1.00 91.88 91 LYS A C 1
ATOM 715 O O . LYS A 1 91 ? -10.890 -8.090 6.706 1.00 91.88 91 LYS A O 1
ATOM 720 N N . SER A 1 92 ? -13.100 -8.396 6.586 1.00 90.06 92 SER A N 1
ATOM 721 C CA . SER A 1 92 ? -13.188 -8.294 5.122 1.00 90.06 92 SER A CA 1
ATOM 722 C C . SER A 1 92 ? -12.687 -6.951 4.579 1.00 90.06 92 SER A C 1
ATOM 724 O O . SER A 1 92 ? -12.163 -6.882 3.469 1.00 90.06 92 SER A O 1
ATOM 726 N N . ASN A 1 93 ? -12.820 -5.887 5.372 1.00 91.31 93 ASN A N 1
ATOM 727 C CA . ASN A 1 93 ? -12.373 -4.531 5.052 1.00 91.31 93 ASN A CA 1
ATOM 728 C C . ASN A 1 93 ? -11.136 -4.074 5.848 1.00 91.31 93 ASN A C 1
ATOM 730 O O . ASN A 1 93 ? -10.833 -2.880 5.883 1.00 91.31 93 ASN A O 1
ATOM 734 N N . LEU A 1 94 ? -10.411 -5.007 6.477 1.00 94.38 94 LEU A N 1
ATOM 735 C CA . LEU A 1 94 ? -9.131 -4.717 7.122 1.00 94.38 94 LEU A CA 1
ATOM 736 C C . LEU A 1 94 ? -8.087 -4.317 6.069 1.00 94.38 94 LEU A C 1
ATOM 738 O O . LEU A 1 94 ? -7.874 -5.032 5.079 1.00 94.38 94 LEU A O 1
ATOM 742 N N . ILE A 1 95 ? -7.417 -3.192 6.308 1.00 94.69 95 ILE A N 1
ATOM 743 C CA . ILE A 1 95 ? -6.361 -2.650 5.449 1.00 94.69 95 ILE A CA 1
ATOM 744 C C . ILE A 1 95 ? -4.980 -3.053 5.962 1.00 94.69 95 ILE A C 1
ATOM 746 O O . ILE A 1 95 ? -4.156 -3.549 5.196 1.00 94.69 95 ILE A O 1
ATOM 750 N N . THR A 1 96 ? -4.722 -2.851 7.255 1.00 94.69 96 THR A N 1
ATOM 751 C CA . THR A 1 96 ? -3.438 -3.178 7.887 1.00 94.69 96 THR A CA 1
ATOM 752 C C . THR A 1 96 ? -3.598 -3.358 9.395 1.00 94.69 96 THR A C 1
ATOM 754 O O . THR A 1 96 ? -4.599 -2.924 9.965 1.00 94.69 96 THR A O 1
ATOM 757 N N . SER A 1 97 ? -2.579 -3.938 10.028 1.00 93.62 97 SER A N 1
ATOM 758 C CA . SER A 1 97 ? -2.482 -4.105 11.478 1.00 93.62 97 SER A CA 1
ATOM 759 C C . SER A 1 97 ? -1.094 -3.691 11.964 1.00 93.62 97 SER A C 1
ATOM 761 O O . SER A 1 97 ? -0.088 -4.035 11.339 1.00 93.62 97 SER A O 1
ATOM 763 N N . TYR A 1 98 ? -1.030 -2.989 13.092 1.00 90.69 98 TYR A N 1
ATOM 764 C CA . TYR A 1 98 ? 0.210 -2.650 13.795 1.00 90.69 98 TYR A CA 1
ATOM 765 C C . TYR A 1 98 ? 0.246 -3.381 15.132 1.00 90.69 98 TYR A C 1
ATOM 767 O O . TYR A 1 98 ? -0.768 -3.443 15.813 1.00 90.69 98 TYR A O 1
ATOM 775 N N . GLN A 1 99 ? 1.392 -3.926 15.529 1.00 87.69 99 GLN A N 1
ATOM 776 C CA . GLN A 1 99 ? 1.519 -4.710 16.762 1.00 87.69 99 GLN A CA 1
ATOM 777 C C . GLN A 1 99 ? 2.798 -4.339 17.516 1.00 87.69 99 GLN A C 1
ATOM 779 O O . GLN A 1 99 ? 3.825 -4.085 16.885 1.00 87.69 99 GLN A O 1
ATOM 784 N N . SER A 1 100 ? 2.738 -4.299 18.852 1.00 76.25 100 SER A N 1
ATOM 785 C CA . SER A 1 100 ? 3.889 -3.944 19.701 1.00 76.25 100 SER A CA 1
ATOM 786 C C . SER A 1 100 ? 4.851 -5.107 19.959 1.00 76.25 100 SER A C 1
ATOM 788 O O . SER A 1 100 ? 6.039 -4.893 20.203 1.00 76.25 100 SER A O 1
ATOM 790 N N . TYR A 1 101 ? 4.382 -6.351 19.852 1.00 62.41 101 TYR A N 1
ATOM 791 C CA . TYR A 1 101 ? 5.209 -7.538 20.052 1.00 62.41 101 TYR A CA 1
ATOM 792 C C . TYR A 1 101 ? 5.849 -8.013 18.732 1.00 62.41 101 TYR A C 1
ATOM 794 O O . TYR A 1 101 ? 5.230 -7.993 17.671 1.00 62.41 101 TYR A O 1
ATOM 802 N N . GLY A 1 102 ? 7.106 -8.477 18.785 1.00 49.78 102 GLY A N 1
ATOM 803 C CA . GLY A 1 102 ? 7.748 -9.171 17.653 1.00 49.78 102 GLY A CA 1
ATOM 804 C C . GLY A 1 102 ? 8.756 -8.383 16.798 1.00 49.78 102 GLY A C 1
ATOM 805 O O . GLY A 1 102 ? 9.030 -8.801 15.677 1.00 49.78 102 GLY A O 1
ATOM 806 N N . LYS A 1 103 ? 9.369 -7.301 17.307 1.00 43.94 103 LYS A N 1
ATOM 807 C CA . LYS A 1 103 ? 10.416 -6.506 16.608 1.00 43.94 103 LYS A CA 1
ATOM 808 C C . LYS A 1 103 ? 9.983 -5.876 15.269 1.00 43.94 103 LYS A C 1
ATOM 810 O O . LYS A 1 103 ? 10.842 -5.551 14.450 1.00 43.94 103 LYS A O 1
ATOM 815 N N . ILE A 1 104 ? 8.689 -5.663 15.022 1.00 52.09 104 ILE A N 1
ATOM 816 C CA . ILE A 1 104 ? 8.287 -4.780 13.921 1.00 52.09 104 ILE A CA 1
ATOM 817 C C . ILE A 1 104 ? 8.561 -3.355 14.385 1.00 52.09 104 ILE A C 1
ATOM 819 O O . ILE A 1 104 ? 7.923 -2.859 15.308 1.00 52.09 104 ILE A O 1
ATOM 823 N N . ASN A 1 105 ? 9.546 -2.708 13.769 1.00 58.84 105 ASN A N 1
ATOM 824 C CA . ASN A 1 105 ? 9.791 -1.301 14.012 1.00 58.84 105 ASN A CA 1
ATOM 825 C C . ASN A 1 105 ? 8.653 -0.504 13.360 1.00 58.84 105 ASN A C 1
ATOM 827 O O . ASN A 1 105 ? 8.714 -0.210 12.172 1.00 58.84 105 ASN A O 1
ATOM 831 N N . THR A 1 106 ? 7.600 -0.174 14.107 1.00 66.75 106 THR A N 1
ATOM 832 C CA . THR A 1 106 ? 6.461 0.614 13.600 1.00 66.75 106 THR A CA 1
ATOM 833 C C . THR A 1 106 ? 6.906 1.936 12.974 1.00 66.75 106 THR A C 1
ATOM 835 O O . THR A 1 106 ? 6.266 2.399 12.034 1.00 66.75 106 THR A O 1
ATOM 838 N N . SER A 1 107 ? 8.053 2.490 13.392 1.00 73.75 107 SER A N 1
ATOM 839 C CA . SER A 1 107 ? 8.621 3.696 12.777 1.00 73.75 107 SER A CA 1
ATOM 840 C C . SER A 1 107 ? 9.050 3.506 11.320 1.00 73.75 107 SER A C 1
ATOM 842 O O . SER A 1 107 ? 9.047 4.472 10.568 1.00 73.75 107 SER A O 1
ATOM 844 N N . SER A 1 108 ? 9.348 2.279 10.869 1.00 84.50 108 SER A N 1
ATOM 845 C CA . SER A 1 108 ? 9.609 2.024 9.449 1.00 84.50 108 SER A CA 1
ATOM 846 C C . SER A 1 108 ? 8.329 1.927 8.621 1.00 84.50 108 SER A C 1
ATOM 848 O O . SER A 1 108 ? 8.406 2.065 7.401 1.00 84.50 108 SER A O 1
ATOM 850 N N . TYR A 1 109 ? 7.166 1.737 9.261 1.00 90.12 109 TYR A N 1
ATOM 851 C CA . TYR A 1 109 ? 5.842 1.637 8.632 1.00 90.12 109 TYR A CA 1
ATOM 852 C C . TYR A 1 109 ? 5.048 2.948 8.627 1.00 90.12 109 TYR A C 1
ATOM 854 O O . TYR A 1 109 ? 4.048 3.058 7.914 1.00 90.12 109 TYR A O 1
ATOM 862 N N . LEU A 1 110 ? 5.530 3.955 9.349 1.00 91.56 110 LEU A N 1
ATOM 863 C CA . LEU A 1 110 ? 4.908 5.265 9.479 1.00 91.56 110 LEU A CA 1
ATOM 864 C C . LEU A 1 110 ? 5.833 6.369 8.932 1.00 91.56 110 LEU A C 1
ATOM 866 O O . LEU A 1 110 ? 7.037 6.144 8.797 1.00 91.56 110 LEU A O 1
ATOM 870 N N . PRO A 1 111 ? 5.296 7.548 8.577 1.00 93.81 111 PRO A N 1
ATOM 871 C CA . PRO A 1 111 ? 3.869 7.887 8.500 1.00 93.81 111 PRO A CA 1
ATOM 872 C C . PRO A 1 111 ? 3.172 7.122 7.372 1.00 93.81 111 PRO A C 1
ATOM 874 O O . PRO A 1 111 ? 3.810 6.875 6.359 1.00 93.81 111 PRO A O 1
ATOM 877 N N . GLN A 1 112 ? 1.893 6.759 7.490 1.00 96.00 112 GLN A N 1
ATOM 878 C CA . GLN A 1 112 ? 1.146 6.027 6.451 1.00 96.00 112 GLN A CA 1
ATOM 879 C C . GLN A 1 112 ? -0.144 6.755 6.070 1.00 96.00 112 GLN A C 1
ATOM 881 O O . GLN A 1 112 ? -0.944 7.104 6.937 1.00 96.00 112 GLN A O 1
ATOM 886 N N . LYS A 1 113 ? -0.359 6.932 4.761 1.00 94.88 113 LYS A N 1
ATOM 887 C CA . LYS A 1 113 ? -1.609 7.451 4.200 1.00 94.88 113 LYS A CA 1
ATOM 888 C C . LYS A 1 113 ? -2.704 6.392 4.260 1.00 94.88 113 LYS A C 1
ATOM 890 O O . LYS A 1 113 ? -2.519 5.281 3.764 1.00 94.88 113 LYS A O 1
ATOM 895 N N . PHE A 1 114 ? -3.864 6.768 4.771 1.00 93.81 114 PHE A N 1
ATOM 896 C CA . PHE A 1 114 ? -5.098 6.010 4.646 1.00 93.81 114 PHE A CA 1
ATOM 897 C C . PHE A 1 114 ? -6.062 6.800 3.771 1.00 93.81 114 PHE A C 1
ATOM 899 O O . PHE A 1 114 ? -6.312 7.977 4.010 1.00 93.81 114 PHE A O 1
ATOM 906 N N . GLN A 1 115 ? -6.611 6.167 2.742 1.00 91.50 115 GLN A N 1
ATOM 907 C CA . GLN A 1 115 ? -7.618 6.767 1.864 1.00 91.50 115 GLN A CA 1
ATOM 908 C C . GLN A 1 115 ? -9.035 6.553 2.424 1.00 91.50 115 GLN A C 1
ATOM 910 O O . GLN A 1 115 ? -9.206 5.740 3.332 1.00 91.50 115 GLN A O 1
ATOM 915 N N . GLY A 1 116 ? -10.023 7.301 1.927 1.00 87.62 116 GLY A N 1
ATOM 916 C CA . GLY A 1 116 ? -11.446 7.120 2.247 1.00 87.62 116 GLY A CA 1
ATOM 917 C C . GLY A 1 116 ? -12.046 8.204 3.145 1.00 87.62 116 GLY A C 1
ATOM 918 O O . GLY A 1 116 ? -11.350 9.051 3.685 1.00 87.62 116 GLY A O 1
ATOM 919 N N . THR A 1 117 ? -13.368 8.219 3.286 1.00 84.50 117 THR A N 1
ATOM 920 C CA . THR A 1 117 ? -14.058 9.215 4.129 1.00 84.50 117 THR A CA 1
ATOM 921 C C . THR A 1 117 ? -14.019 8.824 5.600 1.00 84.50 117 THR A C 1
ATOM 923 O O . THR A 1 117 ? -13.803 9.676 6.453 1.00 84.50 117 THR A O 1
ATOM 926 N N . VAL A 1 118 ? -14.228 7.535 5.879 1.00 85.31 118 VAL A N 1
ATOM 927 C CA . VAL A 1 118 ? -14.337 6.974 7.228 1.00 85.31 118 VAL A CA 1
ATOM 928 C C . VAL A 1 118 ? -13.350 5.826 7.367 1.00 85.31 118 VAL A C 1
ATOM 930 O O . VAL A 1 118 ? -13.277 4.976 6.474 1.00 85.31 118 VAL A O 1
ATOM 933 N N . ARG A 1 119 ? -12.628 5.770 8.486 1.00 89.31 119 ARG A N 1
ATOM 934 C CA . ARG A 1 119 ? -11.826 4.606 8.894 1.00 89.31 119 ARG A CA 1
ATOM 935 C C . ARG A 1 119 ? -12.127 4.269 10.341 1.00 89.31 119 ARG A C 1
ATOM 937 O O . ARG A 1 119 ? -12.478 5.154 11.116 1.00 89.31 119 ARG A O 1
ATOM 944 N N . THR A 1 120 ? -11.933 3.010 10.704 1.00 90.62 120 THR A N 1
ATOM 945 C CA . THR A 1 120 ? -12.027 2.564 12.094 1.00 90.62 120 THR A CA 1
ATOM 946 C C . THR A 1 120 ? -10.709 1.935 12.523 1.00 90.62 120 THR A C 1
ATOM 948 O O . THR A 1 120 ? -10.201 1.014 11.886 1.00 90.62 120 THR A O 1
ATOM 951 N N . TYR A 1 121 ? -10.174 2.440 13.625 1.00 93.44 121 TYR A N 1
ATOM 952 C CA . TYR A 1 121 ? -9.009 1.956 14.342 1.00 93.44 121 TYR A CA 1
ATOM 953 C C . TYR A 1 121 ? -9.496 1.135 15.524 1.00 93.44 121 TYR A C 1
ATOM 955 O O . TYR A 1 121 ? -10.135 1.668 16.427 1.00 93.44 121 TYR A O 1
ATOM 963 N N . HIS A 1 122 ? -9.217 -0.159 15.520 1.00 94.19 122 HIS A N 1
ATOM 964 C CA . HIS A 1 122 ? -9.609 -1.071 16.583 1.00 94.19 122 HIS A CA 1
ATOM 965 C C . HIS A 1 122 ? -8.372 -1.497 17.357 1.00 94.19 122 HIS A C 1
ATOM 967 O O . HIS A 1 122 ? -7.479 -2.143 16.811 1.00 94.19 122 HIS A O 1
ATOM 973 N N . LEU A 1 123 ? -8.316 -1.100 18.622 1.00 93.75 123 LEU A N 1
ATOM 974 C CA . LEU A 1 123 ? -7.266 -1.480 19.543 1.00 93.75 123 LEU A CA 1
ATOM 975 C C . LEU A 1 123 ? -7.692 -2.716 20.333 1.00 93.75 123 LEU A C 1
ATOM 977 O O . LEU A 1 123 ? -8.708 -2.703 21.029 1.00 93.75 123 LEU A O 1
ATOM 981 N N . HIS A 1 124 ? -6.845 -3.734 20.278 1.00 91.31 124 HIS A N 1
ATOM 982 C CA . HIS A 1 124 ? -6.805 -4.835 21.226 1.00 91.31 124 HIS A CA 1
ATOM 983 C C . HIS A 1 124 ? -5.584 -4.656 22.122 1.00 91.31 124 HIS A C 1
ATOM 985 O O . HIS A 1 124 ? -4.467 -4.624 21.607 1.00 91.31 124 HIS A O 1
ATOM 991 N N . GLY A 1 125 ? -5.755 -4.528 23.434 1.00 88.06 125 GLY A N 1
ATOM 992 C CA . GLY A 1 125 ? -4.642 -4.294 24.358 1.00 88.06 125 GLY A CA 1
ATOM 993 C C . GLY A 1 125 ? -5.045 -3.448 25.558 1.00 88.06 125 GLY A C 1
ATOM 994 O O . GLY A 1 125 ? -6.144 -3.596 26.077 1.00 88.06 125 GLY A O 1
ATOM 995 N N . HIS A 1 126 ? -4.148 -2.567 26.008 1.00 86.44 126 HIS A N 1
ATOM 996 C CA . HIS A 1 126 ? -4.395 -1.688 27.161 1.00 86.44 126 HIS A CA 1
ATOM 997 C C . HIS A 1 126 ? -4.738 -0.260 26.735 1.00 86.44 126 HIS A C 1
ATOM 999 O O . HIS A 1 126 ? -5.835 0.237 26.990 1.00 86.44 126 HIS A O 1
ATOM 1005 N N . SER A 1 127 ? -3.791 0.405 26.082 1.00 88.62 127 SER A N 1
ATOM 1006 C CA . SER A 1 127 ? -3.959 1.758 25.572 1.00 88.62 127 SER A CA 1
ATOM 1007 C C . SER A 1 127 ? -3.047 2.004 24.376 1.00 88.62 127 SER A C 1
ATOM 1009 O O . SER A 1 127 ? -2.029 1.324 24.189 1.00 88.62 127 SER A O 1
ATOM 1011 N N . ALA A 1 128 ? -3.436 2.973 23.552 1.00 90.50 128 ALA A N 1
ATOM 1012 C CA . ALA A 1 128 ? -2.624 3.468 22.455 1.00 90.50 128 ALA A CA 1
ATOM 1013 C C . ALA A 1 128 ? -2.726 4.988 22.355 1.00 90.50 128 ALA A C 1
ATOM 1015 O O . ALA A 1 128 ? -3.808 5.546 22.535 1.00 90.50 128 ALA A O 1
ATOM 1016 N N . ASN A 1 129 ? -1.615 5.643 22.021 1.00 90.38 129 ASN A N 1
ATOM 1017 C CA . ASN A 1 129 ? -1.614 7.037 21.589 1.00 90.38 129 ASN A CA 1
ATOM 1018 C C . ASN A 1 129 ? -1.374 7.082 20.078 1.00 90.38 129 ASN A C 1
ATOM 1020 O O . ASN A 1 129 ? -0.332 6.632 19.592 1.00 90.38 129 ASN A O 1
ATOM 1024 N N . LEU A 1 130 ? -2.373 7.558 19.341 1.00 91.81 130 LEU A N 1
ATOM 1025 C CA . LEU A 1 130 ? -2.353 7.671 17.891 1.00 91.81 130 LEU A CA 1
ATOM 1026 C C . LEU A 1 130 ? -2.168 9.128 17.518 1.00 91.81 130 LEU A C 1
ATOM 1028 O O . LEU A 1 130 ? -2.942 9.977 17.948 1.00 91.81 130 LEU A O 1
ATOM 1032 N N . HIS A 1 131 ? -1.191 9.415 16.669 1.00 90.19 131 HIS A N 1
ATOM 1033 C CA . HIS A 1 131 ? -0.990 10.768 16.184 1.00 90.19 131 HIS A CA 1
ATOM 1034 C C . HIS A 1 131 ? -1.302 10.857 14.698 1.00 90.19 131 HIS A C 1
ATOM 1036 O O . HIS A 1 131 ? -0.681 10.173 13.879 1.00 90.19 131 HIS A O 1
ATOM 1042 N N . PHE A 1 132 ? -2.218 11.754 14.352 1.00 90.31 132 PHE A N 1
ATOM 1043 C CA . PHE A 1 132 ? -2.620 12.009 12.978 1.00 90.31 132 PHE A CA 1
ATOM 1044 C C . PHE A 1 132 ? -1.986 13.292 12.432 1.00 90.31 132 PHE A C 1
ATOM 1046 O O . PHE A 1 132 ? -1.353 14.081 13.140 1.00 90.31 132 PHE A O 1
ATOM 1053 N N . THR A 1 133 ? -2.084 13.456 11.119 1.00 87.19 133 THR A N 1
ATOM 1054 C CA . THR A 1 133 ? -1.775 14.687 10.400 1.00 87.19 133 THR A CA 1
ATOM 1055 C C . THR A 1 133 ? -2.518 14.687 9.067 1.00 87.19 133 THR A C 1
ATOM 1057 O O . THR A 1 133 ? -2.829 13.630 8.514 1.00 87.19 133 THR A O 1
ATOM 1060 N N . LEU A 1 134 ? -2.805 15.879 8.548 1.00 86.19 134 LEU A N 1
ATOM 1061 C CA . LEU A 1 134 ? -3.343 16.078 7.203 1.00 86.19 134 LEU A CA 1
ATOM 1062 C C . LEU A 1 134 ? -2.264 16.535 6.208 1.00 86.19 134 LEU A C 1
ATOM 1064 O O . LEU A 1 134 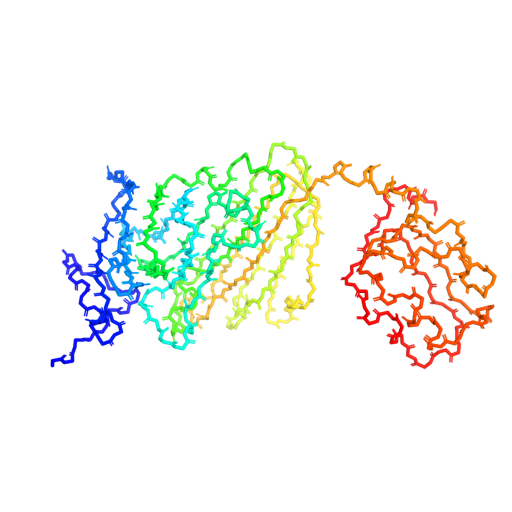? -2.571 16.728 5.036 1.00 86.19 134 LEU A O 1
ATOM 1068 N N . SER A 1 135 ? -1.008 16.684 6.649 1.00 87.31 135 SER A N 1
ATOM 1069 C CA . SER A 1 135 ? 0.119 17.107 5.810 1.00 87.31 135 SER A CA 1
ATOM 1070 C C . SER A 1 135 ? 0.632 15.947 4.945 1.00 87.31 135 SER A C 1
ATOM 1072 O O . SER A 1 135 ? 1.296 15.045 5.472 1.00 87.31 135 SER A O 1
ATOM 1074 N N . PRO A 1 136 ? 0.375 15.943 3.622 1.00 89.31 136 PRO A N 1
ATOM 1075 C CA . PRO A 1 136 ? 0.814 14.861 2.744 1.00 89.31 136 PRO A CA 1
ATOM 1076 C C . PRO A 1 136 ? 2.339 14.754 2.652 1.00 89.31 136 PRO A C 1
ATOM 1078 O O . PRO A 1 136 ? 2.866 13.665 2.431 1.00 89.31 136 PRO A O 1
ATOM 1081 N N . GLU A 1 137 ? 3.066 15.853 2.858 1.00 91.50 137 GLU A N 1
ATOM 1082 C CA . GLU A 1 137 ? 4.514 15.920 2.663 1.00 91.50 137 GLU A CA 1
ATOM 1083 C C . GLU A 1 137 ? 5.276 14.990 3.605 1.00 91.50 137 GLU A C 1
ATOM 1085 O O . GLU A 1 137 ? 6.331 14.491 3.224 1.00 91.50 137 GLU A O 1
ATOM 1090 N N . LEU A 1 138 ? 4.737 14.725 4.800 1.00 88.12 138 LEU A N 1
ATOM 1091 C CA . LEU A 1 138 ? 5.342 13.801 5.762 1.00 88.12 138 LEU A CA 1
ATOM 1092 C C . LEU A 1 138 ? 5.367 12.365 5.226 1.00 88.12 138 LEU A C 1
ATOM 1094 O O . LEU A 1 138 ? 6.297 11.618 5.510 1.00 88.12 138 LEU A O 1
ATOM 1098 N N . PHE A 1 139 ? 4.368 11.989 4.427 1.00 93.44 139 PHE A N 1
ATOM 1099 C CA . PHE A 1 139 ? 4.307 10.689 3.764 1.00 93.44 139 PHE A CA 1
ATOM 1100 C C . PHE A 1 139 ? 5.069 10.666 2.441 1.00 93.44 139 PHE A C 1
ATOM 1102 O O . PHE A 1 139 ? 5.725 9.673 2.131 1.00 93.44 139 PHE A O 1
ATOM 1109 N N . THR A 1 140 ? 4.973 11.736 1.646 1.00 95.50 140 THR A N 1
ATOM 1110 C CA . THR A 1 140 ? 5.452 11.714 0.261 1.00 95.50 140 THR A CA 1
ATOM 1111 C C . THR A 1 140 ? 6.895 12.170 0.089 1.00 95.50 140 THR A C 1
ATOM 1113 O O . THR A 1 140 ? 7.518 11.789 -0.897 1.00 95.50 140 THR A O 1
ATOM 1116 N N . ASN A 1 141 ? 7.436 13.021 0.965 1.00 95.69 141 ASN A N 1
ATOM 1117 C CA . ASN A 1 141 ? 8.737 13.667 0.760 1.00 95.69 141 ASN A CA 1
ATOM 1118 C C . ASN A 1 141 ? 9.793 13.161 1.743 1.00 95.69 141 ASN A C 1
ATOM 1120 O O . ASN A 1 141 ? 9.483 12.791 2.869 1.00 95.69 141 ASN A O 1
ATOM 1124 N N . ASN A 1 142 ? 11.060 13.215 1.320 1.00 93.50 142 ASN A N 1
ATOM 1125 C CA . ASN A 1 142 ? 12.225 12.824 2.122 1.00 93.50 142 ASN A CA 1
ATOM 1126 C C . ASN A 1 142 ? 12.078 11.427 2.745 1.00 93.50 142 ASN A C 1
ATOM 1128 O O . ASN A 1 142 ? 12.513 11.187 3.870 1.00 93.50 142 ASN A O 1
ATOM 1132 N N . VAL A 1 143 ? 11.449 10.510 2.006 1.00 93.75 143 VAL A N 1
ATOM 1133 C CA . VAL A 1 143 ? 11.189 9.154 2.479 1.00 93.75 143 VAL A CA 1
ATOM 1134 C C . VAL A 1 143 ? 12.529 8.456 2.754 1.00 93.75 143 VAL A C 1
ATOM 1136 O O . VAL A 1 143 ? 13.387 8.429 1.864 1.00 93.75 143 VAL A O 1
ATOM 1139 N N . PRO A 1 144 ? 12.748 7.910 3.966 1.00 90.31 144 PRO A N 1
ATOM 1140 C CA . PRO A 1 144 ? 14.012 7.274 4.313 1.00 90.31 144 PRO A CA 1
ATOM 1141 C C . PRO A 1 144 ? 14.159 5.910 3.633 1.00 90.31 144 PRO A C 1
ATOM 1143 O O . PRO A 1 144 ? 13.186 5.312 3.170 1.00 90.31 144 PRO A O 1
ATOM 1146 N N . VAL A 1 145 ? 15.387 5.392 3.610 1.00 86.81 145 VAL A N 1
ATOM 1147 C CA . VAL A 1 145 ? 15.666 3.984 3.295 1.00 86.81 145 VAL A CA 1
ATOM 1148 C C . VAL A 1 145 ? 15.084 3.087 4.394 1.00 86.81 145 VAL A C 1
ATOM 1150 O O . VAL A 1 145 ? 15.152 3.422 5.574 1.00 86.81 145 VAL A O 1
ATOM 1153 N N . GLY A 1 146 ? 14.524 1.941 4.010 1.00 85.06 146 GLY A N 1
ATOM 1154 C CA . GLY A 1 146 ? 13.852 0.997 4.902 1.00 85.06 146 GLY A CA 1
ATOM 1155 C C . GLY A 1 146 ? 12.390 1.348 5.190 1.00 85.06 146 GLY A C 1
ATOM 1156 O O . GLY A 1 146 ? 11.780 0.730 6.057 1.00 85.06 146 GLY A O 1
ATOM 1157 N N . ARG A 1 147 ? 11.809 2.341 4.501 1.00 92.06 147 ARG A N 1
ATOM 1158 C CA . ARG A 1 147 ? 10.395 2.715 4.648 1.00 92.06 147 ARG A CA 1
ATOM 1159 C C . ARG A 1 147 ? 9.512 1.642 4.010 1.00 92.06 147 ARG A C 1
ATOM 1161 O O . ARG A 1 147 ? 9.602 1.441 2.804 1.00 92.06 147 ARG A O 1
ATOM 1168 N N . HIS A 1 148 ? 8.606 1.048 4.786 1.00 92.44 148 HIS A N 1
ATOM 1169 C CA . HIS A 1 148 ? 7.580 0.103 4.328 1.00 92.44 148 HIS A CA 1
ATOM 1170 C C . HIS A 1 148 ? 6.185 0.725 4.311 1.00 92.44 148 HIS A C 1
ATOM 1172 O O . HIS A 1 148 ? 5.648 1.052 5.361 1.00 92.44 148 HIS A O 1
ATOM 1178 N N . GLY A 1 149 ? 5.514 0.816 3.178 1.00 95.06 149 GLY A N 1
ATOM 1179 C CA . GLY A 1 149 ? 4.162 1.367 3.148 1.00 95.06 149 GLY A CA 1
ATOM 1180 C C . GLY A 1 149 ? 3.258 0.658 2.170 1.00 95.06 149 GLY A C 1
ATOM 1181 O O . GLY A 1 149 ? 3.582 -0.401 1.629 1.00 95.06 149 GLY A O 1
ATOM 1182 N N . PHE A 1 150 ? 2.105 1.263 1.941 1.00 97.44 150 PHE A N 1
ATOM 1183 C CA . PHE A 1 150 ? 1.200 0.851 0.884 1.00 97.44 150 PHE A CA 1
ATOM 1184 C C . PHE A 1 150 ? 0.549 2.050 0.201 1.00 97.44 150 PHE A C 1
ATOM 1186 O O . PHE A 1 150 ? 0.450 3.140 0.773 1.00 97.44 150 PHE A O 1
ATOM 1193 N N . PHE A 1 151 ? 0.076 1.809 -1.018 1.00 97.62 151 PHE A N 1
ATOM 1194 C CA . PHE A 1 151 ? -0.868 2.662 -1.727 1.00 97.62 151 PHE A CA 1
ATOM 1195 C C . PHE A 1 151 ? -2.138 1.872 -2.019 1.00 97.62 151 PHE A C 1
ATOM 1197 O O . PHE A 1 151 ? -2.118 0.645 -2.144 1.00 97.62 151 PHE A O 1
ATOM 1204 N N . SER A 1 152 ? -3.250 2.586 -2.123 1.00 96.31 152 SER A N 1
ATOM 1205 C CA . SER A 1 152 ? -4.564 1.992 -2.323 1.00 96.31 152 SER A CA 1
ATOM 1206 C C . SER A 1 152 ? -5.503 2.973 -3.008 1.00 96.31 152 SER A C 1
ATOM 1208 O O . SER A 1 152 ? -5.369 4.184 -2.823 1.00 96.31 152 SER A O 1
ATOM 1210 N N . SER A 1 153 ? -6.509 2.459 -3.713 1.00 95.06 153 SER A N 1
ATOM 1211 C CA . SER A 1 153 ? -7.616 3.285 -4.203 1.00 95.06 153 SER A CA 1
ATOM 1212 C C . SER A 1 153 ? -8.385 3.972 -3.074 1.00 95.06 153 SER A C 1
ATOM 1214 O O . SER A 1 153 ? -8.394 3.515 -1.929 1.00 95.06 153 SER A O 1
ATOM 1216 N N . LYS A 1 154 ? -9.099 5.047 -3.432 1.00 90.75 154 LYS A N 1
ATOM 1217 C CA . LYS A 1 154 ? -9.857 5.896 -2.504 1.00 90.75 154 LYS A CA 1
ATOM 1218 C C . LYS A 1 154 ? -10.825 5.129 -1.590 1.00 90.75 154 LYS A C 1
ATOM 1220 O O . LYS A 1 154 ? -10.934 5.458 -0.416 1.00 90.75 154 LYS A O 1
ATOM 1225 N N . PHE A 1 155 ? -11.493 4.100 -2.106 1.00 90.31 155 PHE A N 1
ATOM 1226 C CA . PHE A 1 155 ? -12.445 3.270 -1.362 1.00 90.31 155 PHE A CA 1
ATOM 1227 C C . PHE A 1 155 ? -12.137 1.776 -1.523 1.00 90.31 155 PHE A C 1
ATOM 1229 O O . PHE A 1 155 ? -13.050 0.942 -1.604 1.00 90.31 155 PHE A O 1
ATOM 1236 N N . TYR A 1 156 ? -10.851 1.425 -1.610 1.00 93.44 156 TYR A N 1
ATOM 1237 C CA . TYR A 1 156 ? -10.420 0.029 -1.623 1.00 93.44 156 TYR A CA 1
ATOM 1238 C C . TYR A 1 156 ? -10.960 -0.695 -0.382 1.00 93.44 156 TYR A C 1
ATOM 1240 O O . TYR A 1 156 ? -10.923 -0.153 0.722 1.00 93.44 156 TYR A O 1
ATOM 1248 N N . LYS A 1 157 ? -11.484 -1.914 -0.565 1.00 91.38 157 LYS A N 1
ATOM 1249 C CA . LYS A 1 157 ? -12.082 -2.729 0.509 1.00 91.38 157 LYS A CA 1
ATOM 1250 C C . LYS A 1 157 ? -13.265 -2.091 1.258 1.00 91.38 157 LYS A C 1
ATOM 1252 O O . LYS A 1 157 ? -13.623 -2.552 2.333 1.00 91.38 157 LYS A O 1
ATOM 1257 N N . SER A 1 158 ? -13.960 -1.117 0.675 1.00 84.25 158 SER A N 1
ATOM 1258 C CA . SER A 1 158 ? -15.176 -0.529 1.272 1.00 84.25 158 SER A CA 1
ATOM 1259 C C . SER A 1 158 ? -16.389 -1.480 1.381 1.00 84.25 158 SER A C 1
ATOM 1261 O O . SER A 1 158 ? -17.437 -1.085 1.884 1.00 84.25 158 SER A O 1
ATOM 1263 N N . GLY A 1 159 ? -16.261 -2.737 0.941 1.00 80.44 159 GLY A N 1
ATOM 1264 C CA . GLY A 1 159 ? -17.296 -3.776 1.015 1.00 80.44 159 GLY A CA 1
ATOM 1265 C C . GLY A 1 159 ? -18.175 -3.877 -0.233 1.00 80.44 159 GLY A C 1
ATOM 1266 O O . GLY A 1 159 ? -18.752 -4.932 -0.484 1.00 80.44 159 GLY A O 1
ATOM 1267 N N . THR A 1 160 ? -18.223 -2.828 -1.053 1.00 83.56 160 THR A N 1
ATOM 1268 C CA . THR A 1 160 ? -18.882 -2.821 -2.364 1.00 83.56 160 THR A CA 1
ATOM 1269 C C . THR A 1 160 ? -18.013 -2.085 -3.387 1.00 83.56 160 THR A C 1
ATOM 1271 O O . THR A 1 160 ? -17.319 -1.135 -3.021 1.00 83.56 160 THR A O 1
ATOM 1274 N N . PRO A 1 161 ? -18.027 -2.485 -4.672 1.00 89.50 161 PRO A N 1
ATOM 1275 C CA . PRO A 1 161 ? -17.383 -1.719 -5.734 1.00 89.50 161 PRO A CA 1
ATOM 1276 C C . PRO A 1 161 ? -17.870 -0.263 -5.760 1.00 89.50 161 PRO A C 1
ATOM 1278 O O . PRO A 1 161 ? -19.059 -0.003 -5.584 1.00 89.50 161 PRO A O 1
ATOM 1281 N N . GLN A 1 162 ? -16.969 0.688 -6.012 1.00 88.75 162 GLN A N 1
ATOM 1282 C CA . GLN A 1 162 ? -17.265 2.127 -5.990 1.00 88.75 162 GLN A CA 1
ATOM 1283 C C . GLN A 1 162 ? -16.912 2.782 -7.326 1.00 88.75 162 GLN A C 1
ATOM 1285 O O . GLN A 1 162 ? -16.001 2.334 -8.018 1.00 88.75 162 GLN A O 1
ATOM 1290 N N . LYS A 1 163 ? -17.615 3.869 -7.676 1.00 88.88 163 LYS A N 1
ATOM 1291 C CA . LYS A 1 163 ? -17.345 4.649 -8.903 1.00 88.88 163 LYS A CA 1
ATOM 1292 C C . LYS A 1 163 ? -16.116 5.550 -8.780 1.00 88.88 163 LYS A C 1
ATOM 1294 O O . LYS A 1 163 ? -15.496 5.897 -9.773 1.00 88.88 163 LYS A O 1
ATOM 1299 N N . ASN A 1 164 ? -15.789 5.948 -7.552 1.00 86.94 164 ASN A N 1
ATOM 1300 C CA . ASN A 1 164 ? -14.759 6.937 -7.246 1.00 86.94 164 ASN A CA 1
ATOM 1301 C C . ASN A 1 164 ? -13.513 6.252 -6.672 1.00 86.94 164 ASN A C 1
ATOM 1303 O O . ASN A 1 164 ? -13.166 6.489 -5.520 1.00 86.94 164 ASN A O 1
ATOM 1307 N N . GLN A 1 165 ? -12.871 5.374 -7.446 1.00 92.06 165 GLN A N 1
ATOM 1308 C CA . GLN A 1 165 ? -11.673 4.633 -7.009 1.00 92.06 165 GLN A CA 1
ATOM 1309 C C . GLN A 1 165 ? -10.353 5.242 -7.497 1.00 92.06 165 GLN A C 1
ATOM 1311 O O . GLN A 1 165 ? -9.285 4.736 -7.139 1.00 92.06 165 GLN A O 1
ATOM 1316 N N . ASP A 1 166 ? -10.423 6.313 -8.291 1.00 92.69 166 ASP A N 1
ATOM 1317 C CA . ASP A 1 166 ? -9.257 7.022 -8.809 1.00 92.69 166 ASP A CA 1
ATOM 1318 C C . ASP A 1 166 ? -8.310 7.418 -7.678 1.00 92.69 166 ASP A C 1
ATOM 1320 O O . ASP A 1 166 ? -8.728 7.953 -6.646 1.00 92.69 166 ASP A O 1
ATOM 1324 N N . SER A 1 167 ? -7.022 7.161 -7.878 1.00 93.38 167 SER A N 1
ATOM 1325 C CA . SER A 1 167 ? -5.988 7.605 -6.954 1.00 93.38 167 SER A CA 1
ATOM 1326 C C . SER A 1 167 ? -4.731 8.037 -7.696 1.00 93.38 167 SER A C 1
ATOM 1328 O O . SER A 1 167 ? -4.429 7.596 -8.811 1.00 93.38 167 SER A O 1
ATOM 1330 N N . PHE A 1 168 ? -4.019 8.947 -7.047 1.00 95.19 168 PHE A N 1
ATOM 1331 C CA . PHE A 1 168 ? -2.712 9.424 -7.443 1.00 95.19 168 PHE A CA 1
ATOM 1332 C C . PHE A 1 168 ? -1.873 9.519 -6.177 1.00 95.19 168 PHE A C 1
ATOM 1334 O O . PHE A 1 168 ? -2.194 10.285 -5.263 1.00 95.19 168 PHE A O 1
ATOM 1341 N N . ASP A 1 169 ? -0.830 8.709 -6.118 1.00 96.19 169 ASP A N 1
ATOM 1342 C CA . ASP A 1 169 ? 0.045 8.585 -4.968 1.00 96.19 169 ASP A CA 1
ATOM 1343 C C . ASP A 1 169 ? 1.495 8.639 -5.446 1.00 96.19 169 ASP A C 1
ATOM 1345 O O . ASP A 1 169 ? 1.833 8.145 -6.521 1.00 96.19 169 ASP A O 1
ATOM 1349 N N . TYR A 1 170 ? 2.363 9.274 -4.665 1.00 97.50 170 TYR A N 1
ATOM 1350 C CA . TYR A 1 170 ? 3.782 9.331 -4.980 1.00 97.50 170 TYR A CA 1
ATOM 1351 C C . TYR A 1 170 ? 4.625 9.368 -3.714 1.00 97.50 170 TYR A C 1
ATOM 1353 O O . TYR A 1 170 ? 4.185 9.840 -2.667 1.00 97.50 170 TYR A O 1
ATOM 1361 N N . ILE A 1 171 ? 5.867 8.918 -3.840 1.00 97.94 171 ILE A N 1
ATOM 1362 C CA . ILE A 1 171 ? 6.905 9.068 -2.822 1.00 97.94 171 ILE A CA 1
ATOM 1363 C C . ILE A 1 171 ? 8.200 9.548 -3.465 1.00 97.94 171 ILE A C 1
ATOM 1365 O O . ILE A 1 171 ? 8.521 9.217 -4.609 1.00 97.94 171 ILE A O 1
ATOM 1369 N N . ARG A 1 172 ? 8.952 10.346 -2.713 1.00 97.56 172 ARG A N 1
ATOM 1370 C CA . ARG A 1 172 ? 10.230 10.926 -3.100 1.00 97.56 172 ARG A CA 1
ATOM 1371 C C . ARG A 1 172 ? 11.250 10.703 -1.998 1.00 97.56 172 ARG A C 1
ATOM 1373 O O . ARG A 1 172 ? 11.008 11.042 -0.841 1.00 97.56 172 ARG A O 1
ATOM 1380 N N . THR A 1 173 ? 12.410 10.207 -2.389 1.00 95.56 173 THR A N 1
ATOM 1381 C CA . THR A 1 173 ? 13.583 10.054 -1.530 1.00 95.56 173 THR A CA 1
ATOM 1382 C C . THR A 1 173 ? 14.624 11.117 -1.882 1.00 95.56 173 THR A C 1
ATOM 1384 O O . THR A 1 173 ? 14.629 11.666 -2.990 1.00 95.56 173 THR A O 1
ATOM 1387 N N . THR A 1 174 ? 15.502 11.438 -0.931 1.00 91.62 174 THR A N 1
ATOM 1388 C CA . THR A 1 174 ? 16.625 12.361 -1.169 1.00 91.62 174 THR A CA 1
ATOM 1389 C C . THR A 1 174 ? 17.674 11.709 -2.065 1.00 91.62 174 THR A C 1
ATOM 1391 O O . THR A 1 174 ? 18.095 12.291 -3.065 1.00 91.62 174 THR A O 1
ATOM 1394 N N . ASP A 1 175 ? 18.031 10.470 -1.734 1.00 88.50 175 ASP A N 1
ATOM 1395 C CA . ASP A 1 175 ? 18.995 9.661 -2.468 1.00 88.50 175 ASP A CA 1
ATOM 1396 C C . ASP A 1 175 ? 18.299 8.680 -3.405 1.00 88.50 175 ASP A C 1
ATOM 1398 O O . ASP A 1 175 ? 17.126 8.345 -3.236 1.00 88.50 175 ASP A O 1
ATOM 1402 N N . THR A 1 176 ? 19.033 8.189 -4.396 1.00 89.62 176 THR A N 1
ATOM 1403 C CA . THR A 1 176 ? 18.581 7.074 -5.225 1.00 89.62 176 THR A CA 1
ATOM 1404 C C . THR A 1 176 ? 18.414 5.835 -4.342 1.00 89.62 176 THR A C 1
ATOM 1406 O O . THR A 1 176 ? 19.346 5.430 -3.650 1.00 89.62 176 THR A O 1
ATOM 1409 N N . VAL A 1 177 ? 17.242 5.211 -4.382 1.00 90.38 177 VAL A N 1
ATOM 1410 C CA . VAL A 1 177 ? 16.911 3.972 -3.668 1.00 90.38 177 VAL A CA 1
ATOM 1411 C C . VAL A 1 177 ? 16.452 2.914 -4.660 1.00 90.38 177 VAL A C 1
ATOM 1413 O O . VAL A 1 177 ? 16.313 3.173 -5.856 1.00 90.38 177 VAL A O 1
ATOM 1416 N N . ILE A 1 178 ? 16.188 1.713 -4.167 1.00 87.19 178 ILE A N 1
ATOM 1417 C CA . ILE A 1 178 ? 15.409 0.724 -4.904 1.00 87.19 178 ILE A CA 1
ATOM 1418 C C . ILE A 1 178 ? 14.016 0.692 -4.303 1.00 87.19 178 ILE A C 1
ATOM 1420 O O . ILE A 1 178 ? 13.850 0.388 -3.125 1.00 87.19 178 ILE A O 1
ATOM 1424 N N . PHE A 1 179 ? 13.014 0.973 -5.124 1.00 93.44 179 PHE A N 1
ATOM 1425 C CA . PHE A 1 179 ? 11.633 0.713 -4.766 1.00 93.44 179 PHE A CA 1
ATOM 1426 C C . PHE A 1 179 ? 11.346 -0.763 -5.017 1.00 93.44 179 PHE A C 1
ATOM 1428 O O . PHE A 1 179 ? 11.352 -1.209 -6.163 1.00 93.44 179 PHE A O 1
ATOM 1435 N N . ASN A 1 180 ? 11.125 -1.511 -3.942 1.00 90.50 180 ASN A N 1
ATOM 1436 C CA . ASN A 1 180 ? 10.667 -2.893 -3.955 1.00 90.50 180 ASN A CA 1
ATOM 1437 C C . ASN A 1 180 ? 9.164 -2.892 -3.673 1.00 90.50 180 ASN A C 1
ATOM 1439 O O . ASN A 1 180 ? 8.757 -2.484 -2.591 1.00 90.50 180 ASN A O 1
ATOM 1443 N N . PHE A 1 181 ? 8.329 -3.291 -4.627 1.00 92.75 181 PHE A N 1
ATOM 1444 C CA . PHE A 1 181 ? 6.881 -3.167 -4.487 1.00 92.75 181 PHE A CA 1
ATOM 1445 C C . PHE A 1 181 ? 6.122 -4.366 -5.038 1.00 92.75 181 PHE A C 1
ATOM 1447 O O . PHE A 1 181 ? 6.540 -5.008 -5.994 1.00 92.75 181 PHE A O 1
ATOM 1454 N N . GLU A 1 182 ? 4.976 -4.653 -4.436 1.00 91.44 182 GLU A N 1
ATOM 1455 C CA . GLU A 1 182 ? 4.121 -5.788 -4.767 1.00 91.44 182 GLU A CA 1
ATOM 1456 C C . GLU A 1 182 ? 2.686 -5.295 -4.919 1.00 91.44 182 GLU A C 1
ATOM 1458 O O . GLU A 1 182 ? 2.125 -4.693 -4.001 1.00 91.44 182 GLU A O 1
ATOM 1463 N N . ILE A 1 183 ? 2.094 -5.540 -6.087 1.00 94.94 183 ILE A N 1
ATOM 1464 C CA . ILE A 1 183 ? 0.675 -5.283 -6.331 1.00 94.94 183 ILE A CA 1
ATOM 1465 C C . ILE A 1 183 ? -0.070 -6.522 -5.853 1.00 94.94 183 ILE A C 1
ATOM 1467 O O . ILE A 1 183 ? 0.108 -7.589 -6.433 1.00 94.94 183 ILE A O 1
ATOM 1471 N N . THR A 1 184 ? -0.877 -6.389 -4.804 1.00 92.81 184 THR A N 1
ATOM 1472 C CA . THR A 1 184 ? -1.619 -7.531 -4.252 1.00 92.81 184 THR A CA 1
ATOM 1473 C C . THR A 1 184 ? -3.009 -7.629 -4.856 1.00 92.81 184 THR A C 1
ATOM 1475 O O . THR A 1 184 ? -3.482 -8.731 -5.090 1.00 92.81 184 THR A O 1
ATOM 1478 N N . ASP A 1 185 ? -3.631 -6.485 -5.155 1.00 94.69 185 ASP A N 1
ATOM 1479 C CA . ASP A 1 185 ? -4.947 -6.403 -5.784 1.00 94.69 185 ASP A CA 1
ATOM 1480 C C . ASP A 1 185 ? -4.964 -5.287 -6.826 1.00 94.69 185 ASP A C 1
ATOM 1482 O O . ASP A 1 185 ? -4.466 -4.188 -6.583 1.00 94.69 185 ASP A O 1
ATOM 1486 N N . ALA A 1 186 ? -5.578 -5.544 -7.978 1.00 95.62 186 ALA A N 1
ATOM 1487 C CA . ALA A 1 186 ? -5.864 -4.523 -8.978 1.00 95.62 186 ALA A CA 1
ATOM 1488 C C . ALA A 1 186 ? -7.084 -4.935 -9.809 1.00 95.62 186 ALA A C 1
ATOM 1490 O O . ALA A 1 186 ? -6.995 -5.797 -10.683 1.00 95.62 186 ALA A O 1
ATOM 1491 N N . ASP A 1 187 ? -8.226 -4.302 -9.553 1.00 96.12 187 ASP A N 1
ATOM 1492 C CA . ASP A 1 187 ? -9.419 -4.459 -10.376 1.00 96.12 187 ASP A CA 1
ATOM 1493 C C . ASP A 1 187 ? -9.272 -3.616 -11.646 1.00 96.12 187 ASP A C 1
ATOM 1495 O O . ASP A 1 187 ? -9.458 -2.401 -11.642 1.00 96.12 187 ASP A O 1
ATOM 1499 N N . LEU A 1 188 ? -8.870 -4.253 -12.742 1.00 95.75 188 LEU A N 1
ATOM 1500 C CA . LEU A 1 188 ? -8.637 -3.597 -14.031 1.00 95.75 188 LEU A CA 1
ATOM 1501 C C . LEU A 1 188 ? -9.827 -3.771 -14.981 1.00 95.75 188 LEU A C 1
ATOM 1503 O O . LEU A 1 188 ? -9.660 -3.699 -16.199 1.00 95.75 188 LEU A O 1
ATOM 1507 N N . ALA A 1 189 ? -11.023 -4.052 -14.455 1.00 92.56 189 ALA A N 1
ATOM 1508 C CA . ALA A 1 189 ? -12.223 -4.200 -15.263 1.00 92.56 189 ALA A CA 1
ATOM 1509 C C . ALA A 1 189 ? -12.618 -2.882 -15.949 1.00 92.56 189 ALA A C 1
ATOM 1511 O O . ALA A 1 189 ? -12.212 -1.783 -15.558 1.00 92.56 189 ALA A O 1
ATOM 1512 N N . TRP A 1 190 ? -13.433 -3.007 -16.998 1.00 92.25 190 TRP A N 1
ATOM 1513 C CA . TRP A 1 190 ? -14.054 -1.883 -17.707 1.00 92.25 190 TRP A CA 1
ATOM 1514 C C . TRP A 1 190 ? -13.084 -0.872 -18.329 1.00 92.25 190 TRP A C 1
ATOM 1516 O O . TRP A 1 190 ? -13.480 0.253 -18.611 1.00 92.25 190 TRP A O 1
ATOM 1526 N N . GLY A 1 191 ? -11.834 -1.263 -18.587 1.00 92.50 191 GLY A N 1
ATOM 1527 C CA . GLY A 1 191 ? -10.812 -0.370 -19.142 1.00 92.50 191 GLY A CA 1
ATOM 1528 C C . GLY A 1 191 ? -10.098 0.483 -18.092 1.00 92.50 191 GLY A C 1
ATOM 1529 O O . GLY A 1 191 ? -9.410 1.432 -18.455 1.00 92.50 191 GLY A O 1
ATOM 1530 N N . SER A 1 192 ? -10.248 0.149 -16.808 1.00 95.75 192 SER A N 1
ATOM 1531 C CA . SER A 1 192 ? -9.480 0.770 -15.729 1.00 95.75 192 SER A CA 1
ATOM 1532 C C . SER A 1 192 ? -7.995 0.417 -15.849 1.00 95.75 192 SER A C 1
ATOM 1534 O O . SER A 1 192 ? -7.629 -0.671 -16.306 1.00 95.75 192 SER A O 1
ATOM 1536 N N . THR A 1 193 ? -7.128 1.337 -15.436 1.00 97.12 193 THR A N 1
ATOM 1537 C CA . THR A 1 193 ? -5.675 1.201 -15.599 1.00 97.12 193 THR A CA 1
ATOM 1538 C C . THR A 1 193 ? -4.934 1.481 -14.307 1.00 97.12 193 THR A C 1
ATOM 1540 O O . THR A 1 193 ? -5.277 2.430 -13.602 1.00 97.12 193 THR A O 1
ATOM 1543 N N . LEU A 1 194 ? -3.862 0.728 -14.062 1.00 98.12 194 LEU A N 1
ATOM 1544 C CA . LEU A 1 194 ? -2.880 1.022 -13.022 1.00 98.12 194 LEU A CA 1
ATOM 1545 C C . LEU A 1 194 ? -1.542 1.368 -13.678 1.00 98.12 194 LEU A C 1
ATOM 1547 O O . LEU A 1 194 ? -0.911 0.510 -14.292 1.00 98.12 194 LEU A O 1
ATOM 1551 N N . ASN A 1 195 ? -1.112 2.620 -13.570 1.00 98.25 195 ASN A N 1
ATOM 1552 C CA . ASN A 1 195 ? 0.186 3.079 -14.046 1.00 98.25 195 ASN A CA 1
ATOM 1553 C C . ASN A 1 195 ? 1.158 3.217 -12.872 1.00 98.25 195 ASN A C 1
ATOM 1555 O O . ASN A 1 195 ? 0.812 3.792 -11.843 1.00 98.25 195 ASN A O 1
ATOM 1559 N N . ILE A 1 196 ? 2.366 2.686 -13.046 1.00 98.31 196 ILE A N 1
ATOM 1560 C CA . ILE A 1 196 ? 3.475 2.867 -12.113 1.00 98.31 196 ILE A CA 1
ATOM 1561 C C . ILE A 1 196 ? 4.654 3.432 -12.891 1.00 98.31 196 ILE A C 1
ATOM 1563 O O . ILE A 1 196 ? 5.129 2.828 -13.862 1.00 98.31 196 ILE A O 1
ATOM 1567 N N . TRP A 1 197 ? 5.134 4.578 -12.428 1.00 97.88 197 TRP A N 1
ATOM 1568 C CA . TRP A 1 197 ? 6.206 5.334 -13.045 1.00 97.88 197 TRP A CA 1
ATOM 1569 C C . TRP A 1 197 ? 7.278 5.662 -12.013 1.00 97.88 197 TRP A C 1
ATOM 1571 O O . TRP A 1 197 ? 6.993 6.179 -10.937 1.00 97.88 197 TRP A O 1
ATOM 1581 N N . ILE A 1 198 ? 8.529 5.335 -12.323 1.00 97.38 198 ILE A N 1
ATOM 1582 C CA . ILE A 1 198 ? 9.671 5.569 -11.443 1.00 97.38 198 ILE A CA 1
ATOM 1583 C C . ILE A 1 198 ? 10.759 6.243 -12.253 1.00 97.38 198 ILE A C 1
ATOM 1585 O O . ILE A 1 198 ? 11.058 5.862 -13.392 1.00 97.38 198 ILE A O 1
ATOM 1589 N N . ARG A 1 199 ? 11.365 7.250 -11.636 1.00 96.31 199 ARG A N 1
ATOM 1590 C CA . ARG A 1 199 ? 12.524 7.939 -12.181 1.00 96.31 199 ARG A CA 1
ATOM 1591 C C . ARG A 1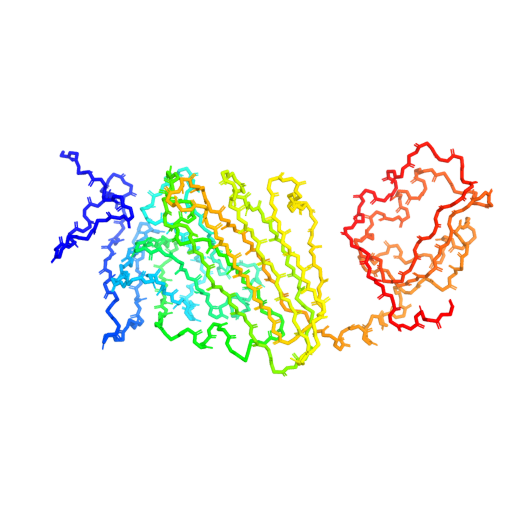 199 ? 13.629 8.052 -11.152 1.00 96.31 199 ARG A C 1
ATOM 1593 O O . ARG A 1 199 ? 13.381 8.193 -9.954 1.00 96.31 199 ARG A O 1
ATOM 1600 N N . ASP A 1 200 ? 14.849 8.045 -11.656 1.00 94.12 200 ASP A N 1
ATOM 1601 C CA . ASP A 1 200 ? 16.024 8.494 -10.934 1.00 94.12 200 ASP A CA 1
ATOM 1602 C C . ASP A 1 200 ? 16.422 9.867 -11.472 1.00 94.12 200 ASP A C 1
ATOM 1604 O O . ASP A 1 200 ? 16.838 10.014 -12.625 1.00 94.12 200 ASP A O 1
ATOM 1608 N N . LYS A 1 201 ? 16.241 10.902 -10.651 1.00 89.81 201 LYS A N 1
ATOM 1609 C CA . LYS A 1 201 ? 16.445 12.307 -11.023 1.00 89.81 201 LYS A CA 1
ATOM 1610 C C . LYS A 1 201 ? 15.572 12.683 -12.227 1.00 89.81 201 LYS A C 1
ATOM 1612 O O . LYS A 1 201 ? 14.369 12.891 -12.067 1.00 89.81 201 LYS A O 1
ATOM 1617 N N . SER A 1 202 ? 16.147 12.801 -13.421 1.00 89.62 202 SER A N 1
ATOM 1618 C CA . SER A 1 202 ? 15.437 13.118 -14.668 1.00 89.62 202 SER A CA 1
ATOM 1619 C C . SER A 1 202 ? 15.215 11.905 -15.577 1.00 89.62 202 SER A C 1
ATOM 1621 O O . SER A 1 202 ? 14.532 12.033 -16.590 1.00 89.62 202 SER A O 1
ATOM 1623 N N . VAL A 1 203 ? 15.769 10.737 -15.239 1.00 91.81 203 VAL A N 1
ATOM 1624 C CA . VAL A 1 203 ? 15.746 9.545 -16.094 1.00 91.81 203 VAL A CA 1
ATOM 1625 C C . VAL A 1 203 ? 14.648 8.599 -15.638 1.00 91.81 203 VAL A C 1
ATOM 1627 O O . VAL A 1 203 ? 14.619 8.185 -14.484 1.00 91.81 203 VAL A O 1
ATOM 1630 N N . VAL A 1 204 ? 13.757 8.223 -16.554 1.00 93.38 204 VAL A N 1
ATOM 1631 C CA . VAL A 1 204 ? 12.738 7.200 -16.300 1.00 93.38 204 VAL A CA 1
ATOM 1632 C C . VAL A 1 204 ? 13.407 5.831 -16.256 1.00 93.38 204 VAL A C 1
ATOM 1634 O O . VAL A 1 204 ? 14.003 5.400 -17.240 1.00 93.38 204 VAL A O 1
ATOM 1637 N N . THR A 1 205 ? 13.297 5.148 -15.124 1.00 88.88 205 THR A N 1
ATOM 1638 C CA . THR A 1 205 ? 13.903 3.830 -14.885 1.00 88.88 205 THR A CA 1
ATOM 1639 C C . THR A 1 205 ? 12.872 2.710 -14.920 1.00 88.88 205 THR A C 1
ATOM 1641 O O . THR A 1 205 ? 13.215 1.563 -15.198 1.00 88.88 205 THR A O 1
ATOM 1644 N N . TYR A 1 206 ? 11.600 3.034 -14.685 1.00 92.62 206 TYR A N 1
ATOM 1645 C CA . TYR A 1 206 ? 10.492 2.101 -14.819 1.00 92.62 206 TYR A CA 1
ATOM 1646 C C . TYR A 1 206 ? 9.228 2.841 -15.249 1.00 92.62 206 TYR A C 1
ATOM 1648 O O . TYR A 1 206 ? 8.890 3.897 -14.720 1.00 92.62 206 TYR A O 1
ATOM 1656 N N . ASN A 1 207 ? 8.514 2.279 -16.218 1.00 94.75 207 ASN A N 1
ATOM 1657 C CA . ASN A 1 207 ? 7.212 2.771 -16.643 1.00 94.75 207 ASN A CA 1
ATOM 1658 C C . ASN A 1 207 ? 6.381 1.586 -17.122 1.00 94.75 207 ASN A C 1
ATOM 1660 O O . ASN A 1 207 ? 6.706 0.962 -18.137 1.00 94.75 207 ASN A O 1
ATOM 1664 N N . LYS A 1 208 ? 5.318 1.262 -16.390 1.00 95.56 208 LYS A N 1
ATOM 1665 C CA . LYS A 1 208 ? 4.410 0.183 -16.759 1.00 95.56 208 LYS A CA 1
ATOM 1666 C C . LYS A 1 208 ? 2.973 0.609 -16.521 1.00 95.56 208 LYS A C 1
ATOM 1668 O O . LYS A 1 208 ? 2.622 1.060 -15.437 1.00 95.56 208 LYS A O 1
ATOM 1673 N N . THR A 1 209 ? 2.144 0.400 -17.538 1.00 97.62 209 THR A N 1
ATOM 1674 C CA . THR A 1 209 ? 0.688 0.480 -17.416 1.00 97.62 209 THR A CA 1
ATOM 1675 C C . THR A 1 209 ? 0.130 -0.930 -17.439 1.00 97.62 209 THR A C 1
ATOM 1677 O O . THR A 1 209 ? 0.386 -1.683 -18.381 1.00 97.62 209 THR A O 1
ATOM 1680 N N . PHE A 1 210 ? -0.616 -1.278 -16.401 1.00 96.88 210 PHE A N 1
ATOM 1681 C CA . PHE A 1 210 ? -1.351 -2.523 -16.299 1.00 96.88 210 PHE A CA 1
ATOM 1682 C C . PHE A 1 210 ? -2.805 -2.306 -16.707 1.00 96.88 210 PHE A C 1
ATOM 1684 O O . PHE A 1 210 ? -3.435 -1.313 -16.335 1.00 96.88 210 PHE A O 1
ATOM 1691 N N . THR A 1 211 ? -3.322 -3.257 -17.475 1.00 96.88 211 THR A N 1
ATOM 1692 C CA . THR A 1 211 ? -4.686 -3.271 -18.020 1.00 96.88 211 THR A CA 1
ATOM 1693 C C . THR A 1 211 ? -5.249 -4.689 -17.934 1.00 96.88 211 THR A C 1
ATOM 1695 O O . THR A 1 211 ? -4.515 -5.628 -17.629 1.00 96.88 211 THR A O 1
ATOM 1698 N N . THR A 1 212 ? -6.525 -4.892 -18.272 1.00 95.38 212 THR A N 1
ATOM 1699 C CA . THR A 1 212 ? -7.111 -6.243 -18.355 1.00 95.38 212 THR A CA 1
ATOM 1700 C C . THR A 1 212 ? -6.345 -7.168 -19.314 1.00 95.38 212 THR A C 1
ATOM 1702 O O . THR A 1 212 ? -6.237 -8.363 -19.063 1.00 95.38 212 THR A O 1
ATOM 1705 N N . SER A 1 213 ? -5.792 -6.627 -20.408 1.00 95.06 213 SER A N 1
ATOM 1706 C CA . SER A 1 213 ? -5.031 -7.391 -21.409 1.00 95.06 213 SER A CA 1
ATOM 1707 C C . SER A 1 213 ? -3.560 -7.610 -21.034 1.00 95.06 213 SER A C 1
ATOM 1709 O O . SER A 1 213 ? -2.884 -8.423 -21.655 1.00 95.06 213 SER A O 1
ATOM 1711 N N . SER A 1 214 ? -3.050 -6.871 -20.047 1.00 93.81 214 SER A N 1
ATOM 1712 C CA . SER A 1 214 ? -1.687 -6.987 -19.522 1.00 93.81 214 SER A CA 1
ATOM 1713 C C . SER A 1 214 ? -1.716 -6.767 -18.002 1.00 93.81 214 SER A C 1
ATOM 1715 O O . SER A 1 214 ? -1.262 -5.714 -17.531 1.00 93.81 214 SER A O 1
ATOM 1717 N N . PRO A 1 215 ? -2.278 -7.718 -17.232 1.00 90.88 215 PRO A N 1
ATOM 1718 C CA . PRO A 1 215 ? -2.428 -7.577 -15.788 1.00 90.88 215 PRO A CA 1
ATOM 1719 C C . PRO A 1 215 ? -1.073 -7.665 -15.063 1.00 90.88 215 PRO A C 1
ATOM 1721 O O . PRO A 1 215 ? -0.101 -8.193 -15.616 1.00 90.88 215 PRO A O 1
ATOM 1724 N N . PRO A 1 216 ? -0.974 -7.147 -13.826 1.00 89.06 216 PRO A N 1
ATOM 1725 C CA . PRO A 1 216 ? 0.217 -7.310 -13.006 1.00 89.06 216 PRO A CA 1
ATOM 1726 C C . PRO A 1 216 ? 0.368 -8.762 -12.543 1.00 89.06 216 PRO A C 1
ATOM 1728 O O . PRO A 1 216 ? -0.615 -9.476 -12.350 1.00 89.06 216 PRO A O 1
ATOM 1731 N N . ASN A 1 217 ? 1.611 -9.198 -12.332 1.00 83.69 217 ASN A N 1
ATOM 1732 C CA . ASN A 1 217 ? 1.871 -10.465 -11.657 1.00 83.69 217 ASN A CA 1
ATOM 1733 C C . ASN A 1 217 ? 1.727 -10.259 -10.143 1.00 83.69 217 ASN A C 1
ATOM 1735 O O . ASN A 1 217 ? 2.589 -9.636 -9.529 1.00 83.69 217 ASN A O 1
ATOM 1739 N N . LEU A 1 218 ? 0.656 -10.798 -9.559 1.00 80.62 218 LEU A N 1
ATOM 1740 C CA . LEU A 1 218 ? 0.329 -10.641 -8.136 1.00 80.62 218 LEU A CA 1
ATOM 1741 C C . LEU A 1 218 ? 1.196 -11.500 -7.196 1.00 80.62 218 LEU A C 1
ATOM 1743 O O . LEU A 1 218 ? 1.018 -11.448 -5.987 1.00 80.62 218 LEU A O 1
ATOM 1747 N N . LEU A 1 219 ? 2.100 -12.328 -7.734 1.00 67.50 219 LEU A N 1
ATOM 1748 C CA . LEU A 1 219 ? 2.926 -13.262 -6.956 1.00 67.50 219 LEU A CA 1
ATOM 1749 C C . LEU A 1 219 ? 4.400 -12.850 -6.866 1.00 67.50 219 LEU A C 1
ATOM 1751 O O . LEU A 1 219 ? 5.190 -13.550 -6.231 1.00 67.50 219 LEU A O 1
ATOM 1755 N N . ALA A 1 220 ? 4.800 -11.768 -7.539 1.00 71.38 220 ALA A N 1
ATOM 1756 C CA . ALA A 1 220 ? 6.200 -11.385 -7.650 1.00 71.38 220 ALA A CA 1
ATOM 1757 C C . ALA A 1 220 ? 6.399 -9.895 -7.346 1.00 71.38 220 ALA A C 1
ATOM 1759 O O . ALA A 1 220 ? 5.801 -9.055 -8.025 1.00 71.38 220 ALA A O 1
ATOM 1760 N N . PRO A 1 221 ? 7.278 -9.544 -6.387 1.00 79.00 221 PRO A N 1
ATOM 1761 C CA 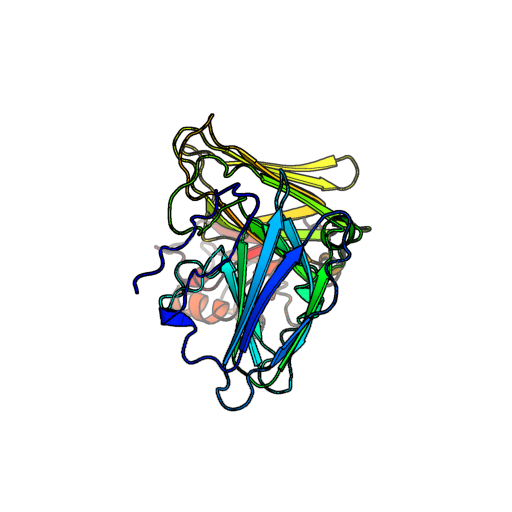. PRO A 1 221 ? 7.652 -8.159 -6.182 1.00 79.00 221 PRO A CA 1
ATOM 1762 C C . PRO A 1 221 ? 8.452 -7.643 -7.382 1.00 79.00 221 PRO A C 1
ATOM 1764 O O . PRO A 1 221 ? 9.263 -8.353 -7.984 1.00 79.00 221 PRO A O 1
ATOM 1767 N N . ILE A 1 222 ? 8.238 -6.377 -7.706 1.00 84.50 222 ILE A N 1
ATOM 1768 C CA . ILE A 1 222 ? 8.929 -5.638 -8.752 1.00 84.50 222 ILE A CA 1
ATOM 1769 C C . ILE A 1 222 ? 9.928 -4.706 -8.076 1.00 84.50 222 ILE A C 1
ATOM 1771 O O . ILE A 1 222 ? 9.635 -4.084 -7.057 1.00 84.50 222 ILE A O 1
ATOM 1775 N N . MET A 1 223 ? 11.122 -4.606 -8.654 1.00 84.12 223 MET A N 1
ATOM 1776 C CA . MET A 1 223 ? 12.154 -3.693 -8.185 1.00 84.12 223 MET A CA 1
ATOM 1777 C C . MET A 1 223 ? 12.546 -2.722 -9.280 1.00 84.12 223 MET A C 1
ATOM 1779 O O . MET A 1 223 ? 12.784 -3.128 -10.418 1.00 84.12 223 MET A O 1
ATOM 1783 N N . ALA A 1 224 ? 12.681 -1.457 -8.912 1.00 85.50 224 ALA A N 1
ATOM 1784 C CA . ALA A 1 224 ? 13.216 -0.437 -9.794 1.00 85.50 224 ALA A CA 1
ATOM 1785 C C . ALA A 1 224 ? 13.972 0.623 -8.996 1.00 85.50 224 ALA A C 1
ATOM 1787 O O . ALA A 1 224 ? 13.545 1.050 -7.924 1.00 85.50 224 ALA A O 1
ATOM 1788 N N . THR A 1 225 ? 15.105 1.045 -9.542 1.00 88.50 225 THR A N 1
ATOM 1789 C CA . THR A 1 225 ? 15.946 2.085 -8.952 1.00 88.50 225 THR A CA 1
ATOM 1790 C C . THR A 1 225 ? 15.365 3.459 -9.254 1.00 88.50 225 THR A C 1
ATOM 1792 O O . THR A 1 225 ? 14.990 3.722 -10.391 1.00 88.50 225 THR A O 1
ATOM 1795 N N . GLY A 1 226 ? 15.309 4.356 -8.279 1.00 92.44 226 GLY A N 1
ATOM 1796 C CA . GLY A 1 226 ? 14.824 5.715 -8.485 1.00 92.44 226 GLY A CA 1
ATOM 1797 C C . GLY A 1 226 ? 14.893 6.557 -7.226 1.00 92.44 226 GLY A C 1
ATOM 1798 O O . GLY A 1 226 ? 15.185 6.054 -6.148 1.00 92.44 226 GLY A O 1
ATOM 1799 N N . ASN A 1 227 ? 14.587 7.841 -7.363 1.00 96.19 227 ASN A N 1
ATOM 1800 C CA . ASN A 1 227 ? 14.350 8.730 -6.228 1.00 96.19 227 ASN A CA 1
ATOM 1801 C C . ASN A 1 227 ? 12.911 9.271 -6.189 1.00 96.19 227 ASN A C 1
ATOM 1803 O O . ASN A 1 227 ? 12.553 10.058 -5.315 1.00 96.19 227 ASN A O 1
ATOM 1807 N N . TYR A 1 228 ? 12.083 8.867 -7.152 1.00 98.12 228 TYR A N 1
ATOM 1808 C CA . TYR A 1 228 ? 10.679 9.232 -7.238 1.00 98.12 228 TYR A CA 1
ATOM 1809 C C . TYR A 1 228 ? 9.878 8.070 -7.820 1.00 98.12 228 TYR A C 1
ATOM 1811 O O . TYR A 1 228 ? 10.199 7.602 -8.914 1.00 98.12 228 TYR A O 1
ATOM 1819 N N . MET A 1 229 ? 8.844 7.639 -7.103 1.00 98.25 229 MET A N 1
ATOM 1820 C CA . MET A 1 229 ? 7.842 6.676 -7.560 1.00 98.25 229 MET A CA 1
ATOM 1821 C C . MET A 1 229 ? 6.479 7.358 -7.564 1.00 98.25 229 MET A C 1
ATOM 1823 O O . MET A 1 229 ? 6.105 7.997 -6.584 1.00 98.25 229 MET A O 1
ATOM 1827 N N . GLU A 1 230 ? 5.735 7.169 -8.643 1.00 98.19 230 GLU A N 1
ATOM 1828 C CA . GLU A 1 230 ? 4.358 7.602 -8.831 1.00 98.19 230 GLU A CA 1
ATOM 1829 C C . GLU A 1 230 ? 3.494 6.399 -9.203 1.00 98.19 230 GLU A C 1
ATOM 1831 O O . GLU A 1 230 ? 3.901 5.530 -9.981 1.00 98.19 230 GLU A O 1
ATOM 1836 N N . VAL A 1 231 ? 2.297 6.360 -8.632 1.00 98.25 231 VAL A N 1
ATOM 1837 C CA . VAL A 1 231 ? 1.299 5.323 -8.846 1.00 98.25 231 VAL A CA 1
ATOM 1838 C C . VAL A 1 231 ? -0.035 6.004 -9.107 1.00 98.25 231 VAL A C 1
ATOM 1840 O O . VAL A 1 231 ? -0.521 6.787 -8.291 1.00 98.25 231 VAL A O 1
ATOM 1843 N N . SER A 1 232 ? -0.637 5.705 -10.254 1.00 97.94 232 SER A N 1
ATOM 1844 C CA . SER A 1 232 ? -1.947 6.227 -10.622 1.00 97.94 232 SER A CA 1
ATOM 1845 C C . SER A 1 232 ? -2.879 5.095 -11.008 1.00 97.94 232 SER A C 1
ATOM 1847 O O . SER A 1 232 ? -2.616 4.345 -11.948 1.00 97.94 232 SER A O 1
ATOM 1849 N N . TYR A 1 233 ? -3.998 5.004 -10.299 1.00 97.00 233 TYR A N 1
ATOM 1850 C CA . TYR A 1 233 ? -5.115 4.162 -10.689 1.00 97.00 233 TYR A CA 1
ATOM 1851 C C . TYR A 1 233 ? -6.225 5.043 -11.239 1.00 97.00 233 TYR A C 1
ATOM 1853 O O . 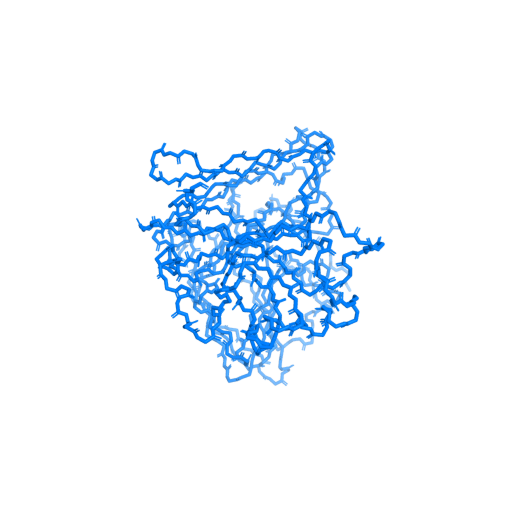TYR A 1 233 ? -6.637 6.006 -10.590 1.00 97.00 233 TYR A O 1
ATOM 1861 N N . LYS A 1 234 ? -6.700 4.714 -12.438 1.00 95.56 234 LYS A N 1
ATOM 1862 C CA . LYS A 1 234 ? -7.775 5.441 -13.112 1.00 95.56 234 LYS A CA 1
ATOM 1863 C C . LYS A 1 234 ? -8.885 4.482 -13.484 1.00 95.56 234 LYS A C 1
ATOM 1865 O O . LYS A 1 234 ? -8.650 3.509 -14.203 1.00 95.56 234 LYS A O 1
ATOM 1870 N N . THR A 1 235 ? -10.084 4.779 -13.009 1.00 93.81 235 THR A N 1
ATOM 1871 C CA . THR A 1 235 ? -11.312 4.139 -13.458 1.00 93.81 235 THR A CA 1
ATOM 1872 C C . THR A 1 235 ? -11.692 4.664 -14.834 1.00 93.81 235 THR A C 1
ATOM 1874 O O . THR A 1 235 ? -11.476 5.830 -15.171 1.00 93.81 235 THR A O 1
ATOM 1877 N N . ASN A 1 236 ? -12.281 3.799 -15.653 1.00 90.31 236 ASN A N 1
ATOM 1878 C CA . ASN A 1 236 ? -12.991 4.281 -16.826 1.00 90.31 236 ASN A CA 1
ATOM 1879 C C . ASN A 1 236 ? -14.301 4.930 -16.357 1.00 90.31 236 ASN A C 1
ATOM 1881 O O . ASN A 1 236 ? -15.062 4.296 -15.630 1.00 90.31 236 ASN A O 1
ATOM 1885 N N . TYR A 1 237 ? -14.528 6.188 -16.735 1.00 80.25 237 TYR A N 1
ATOM 1886 C CA . TYR A 1 237 ? -15.602 7.086 -16.290 1.00 80.25 237 TYR A CA 1
ATOM 1887 C C . TYR A 1 237 ? -16.792 6.430 -15.560 1.00 80.25 237 TYR A C 1
ATOM 1889 O O . TYR A 1 237 ? -17.723 5.912 -16.180 1.00 80.25 237 TYR A O 1
ATOM 1897 N N . GLY A 1 238 ? -16.786 6.517 -14.225 1.00 73.44 238 GLY A N 1
ATOM 1898 C CA . GLY A 1 238 ? -17.922 6.160 -13.370 1.00 73.44 238 GLY A CA 1
ATOM 1899 C C . GLY A 1 238 ? -18.226 4.662 -13.265 1.00 73.44 238 GLY A C 1
ATOM 1900 O O . GLY A 1 238 ? -19.289 4.305 -12.748 1.00 73.44 238 GLY A O 1
ATOM 1901 N N . GLN A 1 239 ? -17.335 3.797 -13.754 1.00 90.12 239 GLN A N 1
ATOM 1902 C CA . GLN A 1 239 ? -17.463 2.349 -13.619 1.00 90.12 239 GLN A CA 1
ATOM 1903 C C . GLN A 1 239 ? -17.142 1.901 -12.197 1.00 90.12 239 GLN A C 1
ATOM 1905 O O . GLN A 1 239 ? -16.294 2.470 -11.513 1.00 90.12 239 GLN A O 1
ATOM 1910 N N . LEU A 1 240 ? -17.854 0.870 -11.755 1.00 92.56 240 LEU A N 1
ATOM 1911 C CA . LEU A 1 240 ? -17.684 0.305 -10.427 1.00 92.56 240 LEU A CA 1
ATOM 1912 C C . LEU A 1 240 ? -16.477 -0.630 -10.418 1.00 92.56 240 LEU A C 1
ATOM 1914 O O . LEU A 1 240 ? -16.458 -1.612 -11.161 1.00 92.56 240 LEU A O 1
ATOM 1918 N N . THR A 1 241 ? -15.503 -0.350 -9.555 1.00 94.75 241 THR A N 1
ATOM 1919 C CA . THR A 1 241 ? -14.357 -1.239 -9.334 1.00 94.75 241 THR A CA 1
ATOM 1920 C C . THR A 1 241 ? -14.066 -1.408 -7.846 1.00 94.75 241 THR A C 1
ATOM 1922 O O . THR A 1 241 ? -14.465 -0.599 -6.998 1.00 94.75 241 THR A O 1
ATOM 1925 N N . ASN A 1 242 ? -13.352 -2.478 -7.511 1.00 94.50 242 ASN A N 1
ATOM 1926 C CA . ASN A 1 242 ? -12.825 -2.708 -6.166 1.00 94.50 242 ASN A CA 1
ATOM 1927 C C . ASN A 1 242 ? -11.540 -1.907 -5.886 1.00 94.50 242 ASN A C 1
ATOM 1929 O O . ASN A 1 242 ? -11.056 -1.902 -4.754 1.00 94.50 242 ASN A O 1
ATOM 1933 N N . GLY A 1 243 ? -11.013 -1.204 -6.894 1.00 95.62 243 GLY A N 1
ATOM 1934 C CA . GLY A 1 243 ? -9.781 -0.429 -6.806 1.00 95.62 243 GLY A CA 1
ATOM 1935 C C . GLY A 1 243 ? -8.517 -1.287 -6.877 1.00 95.62 243 GLY A C 1
ATOM 1936 O O . GLY A 1 243 ? -8.516 -2.377 -7.450 1.00 95.62 243 GLY A O 1
ATOM 1937 N N . TYR A 1 244 ? -7.429 -0.783 -6.301 1.00 96.69 244 TYR A N 1
ATOM 1938 C CA . TYR A 1 244 ? -6.157 -1.498 -6.185 1.00 96.69 244 TYR A CA 1
ATOM 1939 C C . TYR A 1 244 ? -5.564 -1.381 -4.779 1.00 96.69 244 TYR A C 1
ATOM 1941 O O . TYR A 1 244 ? -5.929 -0.491 -4.003 1.00 96.69 244 TYR A O 1
ATOM 1949 N N . PHE A 1 245 ? -4.606 -2.259 -4.497 1.00 97.31 245 PHE A N 1
ATOM 1950 C CA . PHE A 1 245 ? -3.739 -2.207 -3.332 1.00 97.31 245 PHE A CA 1
ATOM 1951 C C . PHE A 1 245 ? -2.340 -2.688 -3.700 1.00 97.31 245 PHE A C 1
ATOM 1953 O O . PHE A 1 245 ? -2.166 -3.708 -4.375 1.00 97.31 245 PHE A O 1
ATOM 1960 N N . MET A 1 246 ? -1.329 -1.960 -3.238 1.00 96.50 246 MET A N 1
ATOM 1961 C CA . MET A 1 246 ? 0.062 -2.366 -3.386 1.00 96.50 246 MET A CA 1
ATOM 1962 C C . MET A 1 246 ? 0.882 -1.995 -2.164 1.00 96.50 246 MET A C 1
ATOM 1964 O O . MET A 1 246 ? 0.671 -0.947 -1.560 1.00 96.50 246 MET A O 1
ATOM 1968 N N . LYS A 1 247 ? 1.858 -2.836 -1.836 1.00 96.19 247 LYS A N 1
ATOM 1969 C CA . LYS A 1 247 ? 2.841 -2.588 -0.781 1.00 96.19 247 LYS A CA 1
ATOM 1970 C C . LYS A 1 247 ? 4.154 -2.141 -1.400 1.00 96.19 247 LYS A C 1
ATOM 1972 O O . LYS A 1 247 ? 4.482 -2.557 -2.510 1.00 96.19 247 LYS A O 1
ATOM 1977 N N . PHE A 1 248 ? 4.914 -1.330 -0.680 1.00 95.38 248 PHE A N 1
ATOM 1978 C CA . PHE A 1 248 ? 6.250 -0.921 -1.083 1.00 95.38 248 PHE A CA 1
ATOM 1979 C C . PHE A 1 248 ? 7.228 -0.956 0.088 1.00 95.38 248 PHE A C 1
ATOM 1981 O O . PHE A 1 248 ? 6.847 -0.851 1.252 1.00 95.38 248 PHE A O 1
ATOM 1988 N N . GLU A 1 249 ? 8.502 -1.052 -0.256 1.00 92.88 249 GLU A N 1
ATOM 1989 C CA . GLU A 1 249 ? 9.651 -0.903 0.617 1.00 92.88 249 GLU A CA 1
ATOM 1990 C C . GLU A 1 249 ? 10.733 -0.112 -0.130 1.00 92.88 249 GLU A C 1
ATOM 1992 O O . GLU A 1 249 ? 11.017 -0.387 -1.300 1.00 92.88 249 GLU A O 1
ATOM 1997 N N . THR A 1 250 ? 11.348 0.869 0.529 1.00 91.00 250 THR A N 1
ATOM 1998 C CA . THR A 1 250 ? 12.563 1.513 0.019 1.00 91.00 250 THR A CA 1
ATOM 1999 C C . THR A 1 250 ? 13.786 0.744 0.503 1.00 91.00 250 THR A C 1
ATOM 2001 O O . THR A 1 250 ? 13.985 0.533 1.695 1.00 91.00 250 THR A O 1
ATOM 2004 N N . LEU A 1 251 ? 14.638 0.326 -0.421 1.00 85.38 251 LEU A N 1
ATOM 2005 C CA . LEU A 1 251 ? 15.874 -0.386 -0.124 1.00 85.38 251 LEU A CA 1
ATOM 2006 C C . LEU A 1 251 ? 17.075 0.485 -0.464 1.00 85.38 251 LEU A C 1
ATOM 2008 O O . LEU A 1 251 ? 17.050 1.265 -1.418 1.00 85.38 251 LEU A O 1
ATOM 2012 N N . ASP A 1 252 ? 18.146 0.315 0.303 1.00 80.56 252 ASP A N 1
ATOM 2013 C CA . ASP A 1 252 ? 19.399 1.009 0.052 1.00 80.56 252 ASP A CA 1
ATOM 2014 C C . ASP A 1 252 ? 19.943 0.639 -1.339 1.00 80.56 252 ASP A C 1
ATOM 2016 O O . ASP A 1 252 ? 20.193 -0.536 -1.628 1.00 80.56 252 ASP A O 1
ATOM 2020 N N . SER A 1 253 ? 20.156 1.636 -2.203 1.00 66.06 253 SER A N 1
ATOM 2021 C CA . SER A 1 253 ? 20.823 1.421 -3.493 1.00 66.06 253 SER A CA 1
ATOM 2022 C C . SER A 1 253 ? 22.330 1.194 -3.323 1.00 66.06 253 SER A C 1
ATOM 2024 O O . SER A 1 253 ? 22.952 0.510 -4.137 1.00 66.06 253 SER A O 1
ATOM 2026 N N . SER A 1 254 ? 22.923 1.701 -2.236 1.00 52.59 254 SER A N 1
ATOM 2027 C CA . SER A 1 254 ? 24.314 1.461 -1.852 1.00 52.59 254 SER A CA 1
ATOM 2028 C C . SER A 1 254 ? 24.515 0.065 -1.246 1.00 52.59 254 SER A C 1
ATOM 2030 O O . SER A 1 254 ? 25.608 -0.495 -1.340 1.00 52.59 254 SER A O 1
ATOM 2032 N N . GLY A 1 255 ? 23.433 -0.575 -0.783 1.00 44.84 255 GLY A N 1
ATOM 2033 C CA . GLY A 1 255 ? 23.391 -1.987 -0.389 1.00 44.84 255 GLY A CA 1
ATOM 2034 C C . GLY A 1 255 ? 23.715 -2.961 -1.530 1.00 44.84 255 GLY A C 1
ATOM 2035 O O . GLY A 1 255 ? 24.138 -4.084 -1.274 1.00 44.84 255 GLY A O 1
ATOM 2036 N N . PHE A 1 256 ? 23.639 -2.519 -2.791 1.00 46.28 256 PHE A N 1
ATOM 2037 C CA . PHE A 1 256 ? 24.143 -3.280 -3.941 1.00 46.28 256 PHE A CA 1
ATOM 2038 C C . PHE A 1 256 ? 25.668 -3.241 -4.093 1.00 46.28 256 PHE A C 1
ATOM 2040 O O . PHE A 1 256 ? 26.224 -4.074 -4.807 1.00 46.28 256 PHE A O 1
ATOM 2047 N N . ARG A 1 257 ? 26.366 -2.319 -3.413 1.00 43.25 257 ARG A N 1
ATOM 2048 C CA . ARG A 1 257 ? 27.834 -2.354 -3.295 1.00 43.25 257 ARG A CA 1
ATOM 2049 C C . ARG A 1 257 ? 28.318 -3.270 -2.167 1.00 43.25 257 ARG A C 1
ATOM 2051 O O . ARG A 1 257 ? 29.481 -3.650 -2.197 1.00 43.25 257 ARG A O 1
ATOM 2058 N N . ASN A 1 258 ? 27.435 -3.682 -1.249 1.00 44.66 258 ASN A N 1
ATOM 2059 C CA . ASN A 1 258 ? 27.759 -4.524 -0.091 1.00 44.66 258 ASN A CA 1
ATOM 2060 C C . ASN A 1 258 ? 26.883 -5.791 0.003 1.00 44.66 258 ASN A C 1
ATOM 2062 O O . ASN A 1 258 ? 26.521 -6.235 1.088 1.00 44.66 258 ASN A O 1
ATOM 2066 N N . TYR A 1 259 ? 26.618 -6.451 -1.127 1.00 50.03 259 TYR A N 1
ATOM 2067 C CA . TYR A 1 259 ? 26.308 -7.890 -1.118 1.00 50.03 259 TYR A CA 1
ATOM 2068 C C . TYR A 1 259 ? 27.556 -8.759 -0.861 1.00 50.03 259 TYR A C 1
ATOM 2070 O O . TYR A 1 259 ? 27.529 -9.978 -0.994 1.00 50.03 259 TYR A O 1
ATOM 2078 N N . THR A 1 260 ? 28.667 -8.148 -0.467 1.00 51.91 260 THR A N 1
ATOM 2079 C CA . THR A 1 260 ? 29.900 -8.815 -0.070 1.00 51.91 260 THR A CA 1
ATOM 2080 C C . THR A 1 260 ? 29.779 -9.284 1.377 1.00 51.91 260 THR A C 1
ATOM 2082 O O . THR A 1 260 ? 30.469 -8.807 2.272 1.00 51.91 260 THR A O 1
ATOM 2085 N N . ASN A 1 261 ? 28.897 -10.253 1.634 1.00 64.12 261 ASN A N 1
ATOM 2086 C CA . ASN A 1 261 ? 29.250 -11.242 2.642 1.00 64.12 261 ASN A CA 1
ATOM 2087 C C . ASN A 1 261 ? 30.096 -12.289 1.908 1.00 64.12 261 ASN A C 1
ATOM 2089 O O . ASN A 1 261 ? 29.511 -13.100 1.187 1.00 64.12 261 ASN A O 1
ATOM 2093 N N . PRO A 1 262 ? 31.432 -12.313 2.079 1.00 72.69 262 PRO A N 1
ATOM 2094 C CA . PRO A 1 262 ? 32.287 -13.250 1.354 1.00 72.69 262 PRO A CA 1
ATOM 2095 C C . PRO A 1 262 ? 31.889 -14.713 1.593 1.00 72.69 262 PRO A C 1
ATOM 2097 O O . PRO A 1 262 ? 32.139 -15.570 0.753 1.00 72.69 262 PRO A O 1
ATOM 2100 N N . SER A 1 263 ? 31.222 -15.009 2.717 1.00 83.12 263 SER A N 1
ATOM 2101 C CA . SER A 1 263 ? 30.718 -16.355 3.016 1.00 83.12 263 SER A CA 1
ATOM 2102 C C . SER A 1 263 ? 29.470 -16.763 2.219 1.00 83.12 263 SER A C 1
ATOM 2104 O O . SER A 1 263 ? 29.139 -17.945 2.195 1.00 83.12 263 SER A O 1
ATOM 2106 N N . CYS A 1 264 ? 28.797 -15.818 1.554 1.00 87.25 264 CYS A N 1
ATOM 2107 C CA . CYS A 1 264 ? 27.631 -16.052 0.696 1.00 87.25 264 CYS A CA 1
ATOM 2108 C C . CYS A 1 264 ? 27.931 -15.859 -0.801 1.00 87.25 264 CYS A C 1
ATOM 2110 O O . CYS A 1 264 ? 27.006 -15.822 -1.619 1.00 87.25 264 CYS A O 1
ATOM 2112 N N . GLU A 1 265 ? 29.209 -15.749 -1.168 1.00 87.81 265 GLU A N 1
ATOM 2113 C CA . GLU A 1 265 ? 29.648 -15.718 -2.559 1.00 87.81 265 GLU A CA 1
ATOM 2114 C C . GLU A 1 265 ? 29.886 -17.131 -3.095 1.00 87.81 265 GLU A C 1
ATOM 2116 O O . GLU A 1 265 ? 30.558 -17.961 -2.483 1.00 87.81 265 GLU A O 1
ATOM 2121 N N . PHE A 1 266 ? 29.362 -17.392 -4.287 1.00 91.00 266 PHE A N 1
ATOM 2122 C CA . PHE A 1 266 ? 29.629 -18.591 -5.054 1.00 91.00 266 PHE A CA 1
ATOM 2123 C C . PHE A 1 266 ? 30.448 -18.242 -6.297 1.00 91.00 266 PHE A C 1
ATOM 2125 O O . PHE A 1 266 ? 29.920 -17.937 -7.365 1.00 91.00 266 PHE A O 1
ATOM 2132 N N . ASN A 1 267 ? 31.768 -18.318 -6.150 1.00 87.12 267 ASN A N 1
ATOM 2133 C CA . ASN A 1 267 ? 32.733 -17.910 -7.172 1.00 87.12 267 ASN A CA 1
ATOM 2134 C C . ASN A 1 267 ? 33.085 -19.044 -8.152 1.00 87.12 267 ASN A C 1
ATOM 2136 O O . ASN A 1 267 ? 34.244 -19.190 -8.534 1.00 87.12 267 ASN A O 1
ATOM 2140 N N . GLN A 1 268 ? 32.135 -19.918 -8.502 1.00 89.06 268 GLN A N 1
ATOM 2141 C CA . GLN A 1 268 ? 32.358 -21.016 -9.454 1.00 89.06 268 GLN A CA 1
ATOM 2142 C C . GLN A 1 268 ? 31.381 -20.906 -10.628 1.00 89.06 268 GLN A C 1
ATOM 2144 O O . GLN A 1 268 ? 30.180 -20.765 -10.424 1.00 89.06 268 GLN A O 1
ATOM 2149 N N . THR A 1 269 ? 31.893 -21.022 -11.854 1.00 87.94 269 THR A N 1
ATOM 2150 C CA . THR A 1 269 ? 31.096 -20.843 -13.077 1.00 87.94 269 THR A CA 1
ATOM 2151 C C . THR A 1 269 ? 30.193 -22.031 -13.390 1.00 87.94 269 THR A C 1
ATOM 2153 O O . THR A 1 269 ? 29.066 -21.836 -13.822 1.00 87.94 269 THR A O 1
ATOM 2156 N N . PHE A 1 270 ? 30.657 -23.266 -13.193 1.00 91.19 270 PHE A N 1
ATOM 2157 C CA . PHE A 1 270 ? 29.873 -24.471 -13.481 1.00 91.19 270 PHE A CA 1
ATOM 2158 C C . PHE A 1 270 ? 29.429 -25.131 -12.186 1.00 91.19 270 PHE A C 1
ATOM 2160 O O . PHE A 1 270 ? 30.242 -25.307 -11.275 1.00 91.19 270 PHE A O 1
ATOM 2167 N N . LEU A 1 271 ? 28.157 -25.519 -12.112 1.00 94.25 271 LEU A N 1
ATOM 2168 C CA . LEU A 1 271 ? 27.606 -26.225 -10.965 1.00 94.25 271 LEU A CA 1
ATOM 2169 C C . LEU A 1 271 ? 27.654 -27.741 -11.202 1.00 94.25 271 LEU A C 1
ATOM 2171 O O . LEU A 1 271 ? 26.842 -28.295 -11.942 1.00 94.25 271 LEU A O 1
ATOM 2175 N N . ILE A 1 272 ? 28.635 -28.379 -10.567 1.00 93.75 272 ILE A N 1
ATOM 2176 C CA . ILE A 1 272 ? 28.917 -29.821 -10.567 1.00 93.75 272 ILE A CA 1
ATOM 2177 C C . ILE A 1 272 ? 29.157 -30.281 -9.121 1.00 93.75 272 ILE A C 1
ATOM 2179 O O . ILE A 1 272 ? 29.334 -29.447 -8.235 1.00 93.75 272 ILE A O 1
ATOM 2183 N N . GLN A 1 273 ? 29.232 -31.580 -8.851 1.00 94.19 273 GLN A N 1
ATOM 2184 C CA . GLN A 1 273 ? 29.382 -32.162 -7.517 1.00 94.19 273 GLN A CA 1
ATOM 2185 C C . GLN A 1 273 ? 30.566 -31.558 -6.752 1.00 94.19 273 GLN A C 1
ATOM 2187 O O . GLN A 1 273 ? 30.454 -31.267 -5.561 1.00 94.19 273 GLN A O 1
ATOM 2192 N N . ILE A 1 274 ? 31.692 -31.323 -7.435 1.00 93.25 274 ILE A N 1
ATOM 2193 C CA . ILE A 1 274 ? 32.900 -30.732 -6.840 1.00 93.25 274 ILE A CA 1
ATOM 2194 C C . ILE A 1 274 ? 32.671 -29.262 -6.465 1.00 93.25 274 ILE A C 1
ATOM 2196 O O . ILE A 1 274 ? 33.040 -28.834 -5.372 1.00 93.25 274 ILE A O 1
ATOM 2200 N N . THR A 1 275 ? 32.062 -28.467 -7.345 1.00 93.56 275 THR A N 1
ATOM 2201 C CA . THR A 1 275 ? 31.854 -27.034 -7.091 1.00 93.56 275 THR A CA 1
ATOM 2202 C C . THR A 1 275 ? 30.684 -26.790 -6.145 1.00 93.56 275 THR A C 1
ATOM 2204 O O . THR A 1 275 ? 30.766 -25.884 -5.323 1.00 93.56 275 THR A O 1
ATOM 2207 N N . ALA A 1 276 ? 29.654 -27.637 -6.149 1.00 95.19 276 ALA A N 1
ATOM 2208 C CA . ALA A 1 276 ? 28.516 -27.577 -5.232 1.00 95.19 276 ALA A CA 1
ATOM 2209 C C . ALA A 1 276 ? 28.915 -27.725 -3.755 1.00 95.19 276 ALA A C 1
ATOM 2211 O O . ALA A 1 276 ? 28.218 -27.222 -2.874 1.00 95.19 276 ALA A O 1
ATOM 2212 N N . GLN A 1 277 ? 30.059 -28.350 -3.457 1.00 93.94 277 GLN A N 1
ATOM 2213 C CA . GLN A 1 277 ? 30.616 -28.374 -2.098 1.00 93.94 277 GLN A CA 1
ATOM 2214 C C . GLN A 1 277 ? 30.974 -26.973 -1.584 1.00 93.94 277 GLN A C 1
ATOM 2216 O O . GLN A 1 277 ? 30.934 -26.742 -0.380 1.00 93.94 277 GLN A O 1
ATOM 2221 N N . LYS A 1 278 ? 31.278 -26.037 -2.491 1.00 94.38 278 LYS A N 1
ATOM 2222 C CA . LYS A 1 278 ? 31.593 -24.636 -2.184 1.00 94.38 278 LYS A CA 1
ATOM 2223 C C . LYS A 1 278 ? 30.358 -23.731 -2.189 1.00 94.38 278 LYS A C 1
ATOM 2225 O O . LYS A 1 278 ? 30.495 -22.526 -2.012 1.00 94.38 278 LYS A O 1
ATOM 2230 N N . PHE A 1 279 ? 29.164 -24.274 -2.434 1.00 95.44 279 PHE A N 1
ATOM 2231 C CA . PHE A 1 279 ? 27.940 -23.480 -2.455 1.00 95.44 279 PHE A CA 1
ATOM 2232 C C . PHE A 1 279 ? 27.559 -23.026 -1.033 1.00 95.44 279 PHE A C 1
ATOM 2234 O O . PHE A 1 279 ? 27.579 -23.848 -0.110 1.00 95.44 279 PHE A O 1
ATOM 2241 N N . PRO A 1 280 ? 27.170 -21.757 -0.826 1.00 93.75 280 PRO A N 1
ATOM 2242 C CA . PRO A 1 280 ? 26.864 -21.222 0.500 1.00 93.75 280 PRO A CA 1
ATOM 2243 C C . PRO A 1 280 ? 25.475 -21.658 1.001 1.00 93.75 280 PRO A C 1
ATOM 2245 O O . PRO A 1 280 ? 24.506 -20.900 1.004 1.00 93.75 280 PRO A O 1
ATOM 2248 N N . LYS A 1 281 ? 25.372 -22.910 1.465 1.00 93.88 281 LYS A N 1
ATOM 2249 C CA . LYS A 1 281 ? 24.103 -23.582 1.822 1.00 93.88 281 LYS A CA 1
ATOM 2250 C C . LYS A 1 281 ? 23.298 -22.916 2.944 1.00 93.88 281 LYS A C 1
ATOM 2252 O O . LYS A 1 281 ? 22.106 -23.186 3.069 1.00 93.88 281 LYS A O 1
ATOM 2257 N N . ILE A 1 282 ? 23.925 -22.103 3.791 1.00 89.00 282 ILE A N 1
ATOM 2258 C CA . ILE A 1 282 ? 23.258 -21.425 4.917 1.00 89.00 282 ILE A CA 1
ATOM 2259 C C . ILE A 1 282 ? 22.681 -20.056 4.536 1.00 89.00 282 ILE A C 1
ATOM 2261 O O . ILE A 1 282 ? 21.929 -19.475 5.314 1.00 89.00 282 ILE A O 1
ATOM 2265 N N . CYS A 1 283 ? 23.027 -19.532 3.360 1.00 86.31 283 CYS A N 1
ATOM 2266 C CA . CYS A 1 283 ? 22.675 -18.174 2.974 1.00 86.31 283 CYS A CA 1
ATOM 2267 C C . CYS A 1 283 ? 21.286 -18.107 2.331 1.00 86.31 283 CYS A C 1
ATOM 2269 O O . CYS A 1 283 ? 20.947 -18.894 1.445 1.00 86.31 283 CYS A O 1
ATOM 2271 N N . SER A 1 284 ? 20.492 -17.120 2.754 1.00 88.19 284 SER A N 1
ATOM 2272 C CA . SER A 1 284 ? 19.224 -16.772 2.103 1.00 88.19 284 SER A CA 1
ATOM 2273 C C . SER A 1 284 ? 19.417 -15.910 0.854 1.00 88.19 284 SER A C 1
ATOM 2275 O O . SER A 1 284 ? 18.610 -15.982 -0.073 1.00 88.19 284 SER A O 1
ATOM 2277 N N . THR A 1 285 ? 20.512 -15.154 0.798 1.00 84.56 285 THR A N 1
ATOM 2278 C CA . THR A 1 285 ? 20.957 -14.389 -0.369 1.00 84.56 285 THR A CA 1
ATOM 2279 C C . THR A 1 285 ? 22.303 -14.929 -0.822 1.00 84.56 285 THR A C 1
ATOM 2281 O O . THR A 1 285 ? 23.251 -14.922 -0.041 1.00 84.56 285 THR A O 1
ATOM 2284 N N . VAL A 1 286 ? 22.386 -15.393 -2.065 1.00 90.00 286 VAL A N 1
ATOM 2285 C CA . VAL A 1 286 ? 23.614 -15.925 -2.668 1.00 90.00 286 VAL A CA 1
ATOM 2286 C C . VAL A 1 286 ? 24.072 -14.983 -3.769 1.00 90.00 286 VAL A C 1
ATOM 2288 O O . VAL A 1 286 ? 23.254 -14.529 -4.567 1.00 90.00 286 VAL A O 1
ATOM 2291 N N . CYS A 1 287 ? 25.371 -14.704 -3.819 1.00 86.94 287 CYS A N 1
ATOM 2292 C CA . CYS A 1 287 ? 25.973 -13.878 -4.861 1.00 86.94 287 CYS A CA 1
ATOM 2293 C C . CYS A 1 287 ? 26.801 -14.761 -5.785 1.00 86.94 287 CYS A C 1
ATOM 2295 O O . CYS A 1 287 ? 27.728 -15.417 -5.323 1.00 86.94 287 CYS A O 1
ATOM 2297 N N . GLY A 1 288 ? 26.483 -14.814 -7.073 1.00 85.88 288 GLY A N 1
ATOM 2298 C CA . GLY A 1 288 ? 27.227 -15.654 -8.000 1.00 85.88 288 GLY A CA 1
ATOM 2299 C C . GLY A 1 288 ? 26.672 -15.656 -9.415 1.00 85.88 288 GLY A C 1
ATOM 2300 O O . GLY A 1 288 ? 25.505 -15.353 -9.661 1.00 85.88 288 GLY A O 1
ATOM 2301 N N . HIS A 1 289 ? 27.544 -16.044 -10.343 1.00 88.06 289 HIS A N 1
ATOM 2302 C CA . HIS A 1 289 ? 27.216 -16.281 -11.745 1.00 88.06 289 HIS A CA 1
ATOM 2303 C C . HIS A 1 289 ? 27.549 -17.728 -12.072 1.00 88.06 289 HIS A C 1
ATOM 2305 O O . HIS A 1 289 ? 28.726 -18.075 -12.184 1.00 88.06 289 HIS A O 1
ATOM 2311 N N . PHE A 1 290 ? 26.531 -18.580 -12.179 1.00 90.69 290 PHE A N 1
ATOM 2312 C CA . PHE A 1 290 ? 26.749 -20.005 -12.393 1.00 90.69 290 PHE A CA 1
ATOM 2313 C C . PHE A 1 290 ? 25.823 -20.625 -13.434 1.00 90.69 290 PHE A C 1
ATOM 2315 O O . PHE A 1 290 ? 24.719 -20.158 -13.723 1.00 90.69 290 PHE A O 1
ATOM 2322 N N . ILE A 1 291 ? 26.334 -21.698 -14.024 1.00 91.75 291 ILE A N 1
ATOM 2323 C CA . ILE A 1 291 ? 25.773 -22.402 -15.162 1.00 91.75 291 ILE A CA 1
ATOM 2324 C C . ILE A 1 291 ? 25.464 -23.835 -14.742 1.00 91.75 291 ILE A C 1
ATOM 2326 O O . ILE A 1 291 ? 26.306 -24.529 -14.166 1.00 91.75 291 ILE A O 1
ATOM 2330 N N . ILE A 1 292 ? 24.255 -24.269 -15.073 1.00 96.25 292 ILE A N 1
ATOM 2331 C CA . ILE A 1 292 ? 23.797 -25.650 -14.992 1.00 96.25 292 ILE A CA 1
ATOM 2332 C C . ILE A 1 292 ? 23.629 -26.144 -16.428 1.00 96.25 292 ILE A C 1
ATOM 2334 O O . ILE A 1 292 ? 22.855 -25.561 -17.193 1.00 96.25 292 ILE A O 1
ATOM 2338 N N . ASN A 1 293 ? 24.364 -27.183 -16.819 1.00 92.50 293 ASN A N 1
ATOM 2339 C CA . ASN A 1 293 ? 24.345 -27.644 -18.204 1.00 92.50 293 ASN A CA 1
ATOM 2340 C C . ASN A 1 293 ? 24.526 -29.158 -18.377 1.00 92.50 293 ASN A C 1
ATOM 2342 O O . ASN A 1 293 ? 24.345 -29.910 -17.423 1.00 92.50 293 ASN A O 1
ATOM 2346 N N . GLU A 1 294 ? 24.856 -29.618 -19.587 1.00 93.31 294 GLU A N 1
ATOM 2347 C CA . GLU A 1 294 ? 25.084 -31.035 -19.901 1.00 93.31 294 GLU A CA 1
ATOM 2348 C C . GLU A 1 294 ? 26.193 -31.684 -19.054 1.00 93.31 294 GLU A C 1
ATOM 2350 O O . GLU A 1 294 ? 26.206 -32.904 -18.901 1.00 93.31 294 GLU A O 1
ATOM 2355 N N . ASN A 1 295 ? 27.093 -30.877 -18.479 1.00 91.69 295 ASN A N 1
ATOM 2356 C CA . ASN A 1 295 ? 28.185 -31.336 -17.622 1.00 91.69 295 ASN A CA 1
ATOM 2357 C C . ASN A 1 295 ? 27.796 -31.399 -16.136 1.00 91.69 295 ASN A C 1
ATOM 2359 O O . ASN A 1 295 ? 28.611 -31.830 -15.321 1.00 91.69 295 ASN A O 1
ATOM 2363 N N . THR A 1 296 ? 26.592 -30.955 -15.759 1.00 93.62 296 THR A N 1
ATOM 2364 C CA . THR A 1 296 ? 26.109 -31.044 -14.378 1.00 93.62 296 THR A CA 1
ATOM 2365 C C . THR A 1 296 ? 25.810 -32.500 -14.015 1.00 93.62 296 THR A C 1
ATOM 2367 O O . THR A 1 296 ? 24.908 -33.126 -14.564 1.00 93.62 296 THR A O 1
ATOM 2370 N N . ASP A 1 297 ? 26.547 -33.016 -13.037 1.00 94.25 297 ASP A N 1
ATOM 2371 C CA . ASP A 1 297 ? 26.451 -34.360 -12.449 1.00 94.25 297 ASP A CA 1
ATOM 2372 C C . ASP A 1 297 ? 25.564 -34.409 -11.186 1.00 94.25 297 ASP A C 1
ATOM 2374 O O . ASP A 1 297 ? 25.560 -35.398 -10.455 1.00 94.25 297 ASP A O 1
ATOM 2378 N N . LEU A 1 298 ? 24.787 -33.349 -10.941 1.00 95.75 298 LEU A N 1
ATOM 2379 C CA . LEU A 1 298 ? 23.814 -33.243 -9.852 1.00 95.75 298 LEU A CA 1
ATOM 2380 C C . LEU A 1 298 ? 22.411 -33.592 -10.354 1.00 95.75 298 LEU A C 1
ATOM 2382 O O . LEU A 1 298 ? 21.978 -33.092 -11.391 1.00 95.75 298 LEU A O 1
ATOM 2386 N N . ASN A 1 299 ? 21.665 -34.395 -9.599 1.00 94.62 299 ASN A N 1
ATOM 2387 C CA . ASN A 1 299 ? 20.249 -34.636 -9.865 1.00 94.62 299 ASN A CA 1
ATOM 2388 C C . ASN A 1 299 ? 19.352 -33.537 -9.264 1.00 94.62 299 ASN A C 1
ATOM 2390 O O . ASN A 1 299 ? 19.802 -32.635 -8.549 1.00 94.62 299 ASN A O 1
ATOM 2394 N N . VAL A 1 300 ? 18.055 -33.608 -9.568 1.00 94.75 300 VAL A N 1
ATOM 2395 C CA . VAL A 1 300 ? 17.087 -32.594 -9.143 1.00 94.75 300 VAL A CA 1
ATOM 2396 C C . VAL A 1 300 ? 16.980 -32.518 -7.618 1.00 94.75 300 VAL A C 1
ATOM 2398 O O . VAL A 1 300 ? 16.933 -31.419 -7.079 1.00 94.75 300 VAL A O 1
ATOM 2401 N N . GLU A 1 301 ? 16.973 -33.649 -6.914 1.00 95.62 301 GLU A N 1
ATOM 2402 C CA . GLU A 1 301 ? 16.906 -33.709 -5.450 1.00 95.62 301 GLU A CA 1
ATOM 2403 C C . GLU A 1 301 ? 18.127 -33.047 -4.796 1.00 95.62 301 GLU A C 1
ATOM 2405 O O . GLU A 1 301 ? 17.984 -32.276 -3.847 1.00 95.62 301 GLU A O 1
ATOM 2410 N N . GLN A 1 302 ? 19.325 -33.291 -5.333 1.00 96.94 302 GLN A N 1
ATOM 2411 C CA . GLN A 1 302 ? 20.566 -32.677 -4.863 1.00 96.94 302 GLN A CA 1
ATOM 2412 C C . GLN A 1 302 ? 20.555 -31.163 -5.072 1.00 96.94 302 GLN A C 1
ATOM 2414 O O . GLN A 1 302 ? 20.957 -30.430 -4.171 1.00 96.94 302 GLN A O 1
ATOM 2419 N N . LEU A 1 303 ? 20.065 -30.683 -6.219 1.00 97.56 303 LEU A N 1
ATOM 2420 C CA . LEU A 1 303 ? 19.909 -29.250 -6.477 1.00 97.56 303 LEU A CA 1
ATOM 2421 C C . LEU A 1 303 ? 18.848 -28.618 -5.565 1.00 97.56 303 LEU A C 1
ATOM 2423 O O . LEU A 1 303 ? 19.073 -27.530 -5.038 1.00 97.56 303 LEU A O 1
ATOM 2427 N N . THR A 1 304 ? 17.720 -29.297 -5.330 1.00 96.56 304 THR A N 1
ATOM 2428 C CA . THR A 1 304 ? 16.676 -28.824 -4.408 1.00 96.56 304 THR A CA 1
ATOM 2429 C C . THR A 1 304 ? 17.235 -28.645 -3.000 1.00 96.56 304 THR A C 1
ATOM 2431 O O . THR A 1 304 ? 17.011 -27.610 -2.374 1.00 96.56 304 THR A O 1
ATOM 2434 N N . GLU A 1 305 ? 17.999 -29.620 -2.510 1.00 96.12 305 GLU A N 1
ATOM 2435 C CA . GLU A 1 305 ? 18.638 -29.543 -1.197 1.00 96.12 305 GLU A CA 1
ATOM 2436 C C . GLU A 1 305 ? 19.724 -28.456 -1.153 1.00 96.12 305 GLU A C 1
ATOM 2438 O O . GLU A 1 305 ? 19.826 -27.713 -0.175 1.00 96.12 305 GLU A O 1
ATOM 2443 N N . LEU A 1 306 ? 20.507 -28.312 -2.228 1.00 97.19 306 LEU A N 1
ATOM 2444 C CA . LEU A 1 306 ? 21.545 -27.287 -2.358 1.00 97.19 306 LEU A CA 1
ATOM 2445 C C . LEU A 1 306 ? 20.967 -25.867 -2.271 1.00 97.19 306 LEU A C 1
ATOM 2447 O O . LEU A 1 306 ? 21.562 -24.995 -1.637 1.00 97.19 306 LEU A O 1
ATOM 2451 N N . PHE A 1 307 ? 19.798 -25.646 -2.877 1.00 96.12 307 PHE A N 1
ATOM 2452 C CA . PHE A 1 307 ? 19.142 -24.342 -2.978 1.00 96.12 307 PHE A CA 1
ATOM 2453 C C . PHE A 1 307 ? 18.045 -24.104 -1.936 1.00 96.12 307 PHE A C 1
ATOM 2455 O O . PHE A 1 307 ? 17.417 -23.047 -1.952 1.00 96.12 307 PHE A O 1
ATOM 2462 N N . LYS A 1 308 ? 17.823 -25.029 -0.994 1.00 94.38 308 LYS A N 1
ATOM 2463 C CA . LYS A 1 308 ? 16.681 -24.990 -0.059 1.00 94.38 308 LYS A CA 1
ATOM 2464 C C . LYS A 1 308 ? 16.525 -23.669 0.705 1.00 94.38 308 LYS A C 1
ATOM 2466 O O . LYS A 1 308 ? 15.401 -23.215 0.944 1.00 94.38 308 LYS A O 1
ATOM 2471 N N . ASN A 1 309 ? 17.653 -23.052 1.059 1.00 90.00 309 ASN A N 1
ATOM 2472 C CA . ASN A 1 309 ? 17.712 -21.805 1.818 1.00 90.00 309 ASN A CA 1
ATOM 2473 C C . ASN A 1 309 ? 17.815 -20.569 0.921 1.00 90.00 309 ASN A C 1
ATOM 2475 O O . ASN A 1 309 ? 17.427 -19.490 1.359 1.00 90.00 309 ASN A O 1
ATOM 2479 N N . MET A 1 310 ? 18.273 -20.719 -0.325 1.00 93.12 310 MET A N 1
ATOM 2480 C CA . MET A 1 310 ? 18.441 -19.608 -1.255 1.00 93.12 310 MET A CA 1
ATOM 2481 C C . MET A 1 310 ? 17.072 -19.027 -1.629 1.00 93.12 310 MET A C 1
ATOM 2483 O O . MET A 1 310 ? 16.221 -19.696 -2.214 1.00 93.12 310 MET A O 1
ATOM 2487 N N . ARG A 1 311 ? 16.862 -17.756 -1.282 1.00 89.50 311 ARG A N 1
ATOM 2488 C CA . ARG A 1 311 ? 15.678 -16.953 -1.621 1.00 89.50 311 ARG A CA 1
ATOM 2489 C C . ARG A 1 311 ? 15.998 -15.880 -2.652 1.00 89.50 311 ARG A C 1
ATOM 2491 O O . ARG A 1 311 ? 15.122 -15.533 -3.439 1.00 89.50 311 ARG A O 1
ATOM 2498 N N . ILE A 1 312 ? 17.226 -15.370 -2.662 1.00 85.56 312 ILE A N 1
ATOM 2499 C CA . ILE A 1 312 ? 17.673 -14.304 -3.560 1.00 85.56 312 ILE A CA 1
ATOM 2500 C C . ILE A 1 312 ? 18.979 -14.736 -4.228 1.00 85.56 312 ILE A C 1
ATOM 2502 O O . ILE A 1 312 ? 19.914 -15.126 -3.530 1.00 85.56 312 ILE A O 1
ATOM 2506 N N . LEU A 1 313 ? 19.051 -14.632 -5.557 1.00 88.81 313 LEU A N 1
ATOM 2507 C CA . LEU A 1 313 ? 20.301 -14.735 -6.311 1.00 88.81 313 LEU A CA 1
ATOM 2508 C C . LEU A 1 313 ? 20.704 -13.353 -6.828 1.00 88.81 313 LEU A C 1
ATOM 2510 O O . LEU A 1 313 ? 19.958 -12.743 -7.594 1.00 88.81 313 LEU A O 1
ATOM 2514 N N . VAL A 1 314 ? 21.885 -12.887 -6.430 1.00 82.75 314 VAL A N 1
ATOM 2515 C CA . VAL A 1 314 ? 22.543 -11.690 -6.965 1.00 82.75 314 VAL A CA 1
ATOM 2516 C C . VAL A 1 314 ? 23.594 -12.125 -7.982 1.00 82.75 314 VAL A C 1
ATOM 2518 O O . VAL A 1 314 ? 24.558 -12.792 -7.622 1.00 82.75 314 VAL A O 1
ATOM 2521 N N . GLY A 1 315 ? 23.399 -11.779 -9.252 1.00 83.31 315 GLY A N 1
ATOM 2522 C CA . GLY A 1 315 ? 24.216 -12.242 -10.371 1.00 83.31 315 GLY A CA 1
ATOM 2523 C C . GLY A 1 315 ? 23.380 -12.929 -11.445 1.00 83.31 315 GLY A C 1
ATOM 2524 O O . GLY A 1 315 ? 22.365 -12.387 -11.882 1.00 83.31 315 GLY A O 1
ATOM 2525 N N . GLY A 1 316 ? 23.821 -14.106 -11.888 1.00 83.50 316 GLY A N 1
ATOM 2526 C CA . GLY A 1 316 ? 23.272 -14.786 -13.059 1.00 83.50 316 GLY A CA 1
ATOM 2527 C C . GLY A 1 316 ? 23.168 -16.299 -12.886 1.00 83.50 316 GLY A C 1
ATOM 2528 O O . GLY A 1 316 ? 24.088 -16.955 -12.405 1.00 83.50 316 GLY A O 1
ATOM 2529 N N . LEU A 1 317 ? 22.048 -16.867 -13.331 1.00 91.75 317 LEU A N 1
ATOM 2530 C CA . LEU A 1 317 ? 21.858 -18.310 -13.460 1.00 91.75 317 LEU A CA 1
ATOM 2531 C C . LEU A 1 317 ? 21.548 -18.638 -14.914 1.00 91.75 317 LEU A C 1
ATOM 2533 O O . LEU A 1 317 ? 20.538 -18.184 -15.450 1.00 91.75 317 LEU A O 1
ATOM 2537 N N . ARG A 1 318 ? 22.390 -19.459 -15.541 1.00 89.88 318 ARG A N 1
ATOM 2538 C CA . ARG A 1 318 ? 22.130 -19.996 -16.880 1.00 89.88 318 ARG A CA 1
ATOM 2539 C C . ARG A 1 318 ? 21.862 -21.488 -16.792 1.00 89.88 318 ARG A C 1
ATOM 2541 O O . ARG A 1 318 ? 22.660 -22.226 -16.226 1.00 89.88 318 ARG A O 1
ATOM 2548 N N . ILE A 1 319 ? 20.761 -21.932 -17.388 1.00 94.06 319 ILE A N 1
ATOM 2549 C CA . ILE A 1 319 ? 20.417 -23.350 -17.498 1.00 94.06 319 ILE A CA 1
ATOM 2550 C C . ILE A 1 319 ? 20.280 -23.677 -18.982 1.00 94.06 319 ILE A C 1
ATOM 2552 O O . ILE A 1 319 ? 19.479 -23.052 -19.673 1.00 94.06 319 ILE A O 1
ATOM 2556 N N . SER A 1 320 ? 21.083 -24.606 -19.494 1.00 90.81 320 SER A N 1
ATOM 2557 C CA . SER A 1 320 ? 21.096 -24.944 -20.927 1.00 90.81 320 SER A CA 1
ATOM 2558 C C . SER A 1 320 ? 21.538 -26.381 -21.162 1.00 90.81 320 SER A C 1
ATOM 2560 O O . SER A 1 320 ? 22.409 -26.846 -20.450 1.00 90.81 320 SER A O 1
ATOM 2562 N N . ASN A 1 321 ? 21.004 -27.069 -22.174 1.00 92.94 321 ASN A N 1
ATOM 2563 C CA . ASN A 1 321 ? 21.417 -28.434 -22.551 1.00 92.94 321 ASN A CA 1
ATOM 2564 C C . ASN A 1 321 ? 21.343 -29.474 -21.406 1.00 92.94 321 ASN A C 1
ATOM 2566 O O . ASN A 1 321 ? 22.103 -30.439 -21.386 1.00 92.94 321 ASN A O 1
ATOM 2570 N N . THR A 1 322 ? 20.440 -29.299 -20.437 1.00 92.75 322 THR A N 1
ATOM 2571 C CA . THR A 1 322 ? 20.264 -30.254 -19.332 1.00 92.75 322 THR A CA 1
ATOM 2572 C C . THR A 1 322 ? 19.268 -31.358 -19.697 1.00 92.75 322 THR A C 1
ATOM 2574 O O . THR A 1 322 ? 18.462 -31.215 -20.616 1.00 92.75 322 THR A O 1
ATOM 2577 N N . LYS A 1 323 ? 19.295 -32.462 -18.940 1.00 92.06 323 LYS A N 1
ATOM 2578 C CA . LYS A 1 323 ? 18.302 -33.551 -19.024 1.00 92.06 323 LYS A CA 1
ATOM 2579 C C . LYS A 1 323 ? 17.159 -33.402 -18.007 1.00 92.06 323 LYS A C 1
ATOM 2581 O O . LYS A 1 323 ? 16.428 -34.357 -17.770 1.00 92.06 323 LYS A O 1
ATOM 2586 N N . PHE A 1 324 ? 17.039 -32.250 -17.343 1.00 93.12 324 PHE A N 1
ATOM 2587 C CA . PHE A 1 324 ? 16.026 -32.050 -16.307 1.00 93.12 324 PHE A CA 1
ATOM 2588 C C . PHE A 1 324 ? 14.650 -31.809 -16.928 1.00 93.12 324 PHE A C 1
ATOM 2590 O O . PHE A 1 324 ? 14.489 -30.920 -17.756 1.00 93.12 324 PHE A O 1
ATOM 2597 N N . GLU A 1 325 ? 13.646 -32.556 -16.475 1.00 91.94 325 GLU A N 1
ATOM 2598 C CA . GLU A 1 325 ? 12.259 -32.399 -16.939 1.00 91.94 325 GLU A CA 1
ATOM 2599 C C . GLU A 1 325 ? 11.571 -31.159 -16.350 1.00 91.94 325 GLU A C 1
ATOM 2601 O O . GLU A 1 325 ? 10.588 -30.662 -16.894 1.00 91.94 325 GLU A O 1
ATOM 2606 N N . ASN A 1 326 ? 12.063 -30.660 -15.213 1.00 90.81 326 ASN A N 1
ATOM 2607 C CA . ASN A 1 326 ? 11.509 -29.498 -14.527 1.00 90.81 326 ASN A CA 1
ATOM 2608 C C . ASN A 1 326 ? 12.574 -28.767 -13.695 1.00 90.81 326 ASN A C 1
ATOM 2610 O O . ASN A 1 326 ? 13.656 -29.289 -13.423 1.00 90.81 326 ASN A O 1
ATOM 2614 N N . LEU A 1 327 ? 12.232 -27.554 -13.256 1.00 93.69 327 LEU A N 1
ATOM 2615 C CA . LEU A 1 327 ? 13.094 -26.675 -12.461 1.00 93.69 327 LEU A CA 1
ATOM 2616 C C . LEU A 1 327 ? 12.663 -26.600 -10.987 1.00 93.69 327 LEU A C 1
ATOM 2618 O O . LEU A 1 327 ? 12.869 -25.576 -10.337 1.00 93.69 327 LEU A O 1
ATOM 2622 N N . ARG A 1 328 ? 12.055 -27.658 -10.423 1.00 94.00 328 ARG A N 1
ATOM 2623 C CA . ARG A 1 328 ? 11.529 -27.631 -9.037 1.00 94.00 328 ARG A CA 1
ATOM 2624 C C . ARG A 1 328 ? 12.596 -27.339 -7.978 1.00 94.00 328 ARG A C 1
ATOM 2626 O O . ARG A 1 328 ? 12.271 -26.886 -6.887 1.00 94.00 328 ARG A O 1
ATOM 2633 N N . PHE A 1 329 ? 13.870 -27.552 -8.304 1.00 95.12 329 PHE A N 1
ATOM 2634 C CA . PHE A 1 329 ? 14.993 -27.166 -7.453 1.00 95.12 329 PHE A CA 1
ATOM 2635 C C . PHE A 1 329 ? 15.104 -25.649 -7.226 1.00 95.12 329 PHE A C 1
ATOM 2637 O O . PHE A 1 329 ? 15.745 -25.227 -6.271 1.00 95.12 329 PHE A O 1
ATOM 2644 N N . LEU A 1 330 ? 14.437 -24.826 -8.042 1.00 94.56 330 LEU A N 1
ATOM 2645 C CA . LEU A 1 330 ? 14.329 -23.376 -7.857 1.00 94.56 330 LEU A CA 1
ATOM 2646 C C . LEU A 1 330 ? 13.057 -22.942 -7.118 1.00 94.56 330 LEU A C 1
ATOM 2648 O O . LEU A 1 330 ? 12.853 -21.747 -6.951 1.00 94.56 330 LEU A O 1
ATOM 2652 N N . ALA A 1 331 ? 12.207 -23.859 -6.642 1.00 90.00 331 ALA A N 1
ATOM 2653 C CA . ALA A 1 331 ? 10.928 -23.501 -6.012 1.00 90.00 331 ALA A CA 1
ATOM 2654 C C . ALA A 1 331 ? 11.073 -22.584 -4.780 1.00 90.00 331 ALA A C 1
ATOM 2656 O O . ALA A 1 331 ? 10.157 -21.845 -4.434 1.00 90.00 331 ALA A O 1
ATOM 2657 N N . GLY A 1 332 ? 12.229 -22.628 -4.110 1.00 83.25 332 GLY A N 1
ATOM 2658 C CA . GLY A 1 332 ? 12.542 -21.755 -2.982 1.00 83.25 332 GLY A CA 1
ATOM 2659 C C . GLY A 1 332 ? 13.030 -20.354 -3.367 1.00 83.25 332 GLY A C 1
ATOM 2660 O O . GLY A 1 332 ? 13.053 -19.481 -2.495 1.00 83.25 332 GLY A O 1
ATOM 2661 N N . LEU A 1 333 ? 13.428 -20.142 -4.624 1.00 88.12 333 LEU A N 1
ATOM 2662 C CA . LEU A 1 333 ? 13.978 -18.885 -5.114 1.00 88.12 333 LEU A CA 1
ATOM 2663 C C . LEU A 1 333 ? 12.846 -17.884 -5.355 1.00 88.12 333 LEU A C 1
ATOM 2665 O O . LEU A 1 333 ? 11.874 -18.172 -6.044 1.00 88.12 333 LEU A O 1
ATOM 2669 N N . ARG A 1 334 ? 12.986 -16.689 -4.787 1.00 84.69 334 ARG A N 1
ATOM 2670 C CA . ARG A 1 334 ? 11.975 -15.625 -4.835 1.00 84.69 334 ARG A CA 1
ATOM 2671 C C . ARG A 1 334 ? 12.384 -14.464 -5.731 1.00 84.69 334 ARG A C 1
ATOM 2673 O O . ARG A 1 334 ? 11.520 -13.743 -6.214 1.00 84.69 334 ARG A O 1
ATOM 2680 N N . ARG A 1 335 ? 13.691 -14.241 -5.909 1.00 77.44 335 ARG A N 1
ATOM 2681 C CA . ARG A 1 335 ? 14.207 -13.029 -6.557 1.00 77.44 335 ARG A CA 1
ATOM 2682 C C . ARG A 1 335 ? 15.527 -13.275 -7.284 1.00 77.44 335 ARG A C 1
ATOM 2684 O O . ARG A 1 335 ? 16.456 -13.828 -6.697 1.00 77.44 335 ARG A O 1
ATOM 2691 N N . PHE A 1 336 ? 15.625 -12.778 -8.515 1.00 80.38 336 PHE A N 1
ATOM 2692 C CA . PHE A 1 336 ? 16.896 -12.530 -9.194 1.00 80.38 336 PHE A CA 1
ATOM 2693 C C . PHE A 1 336 ? 17.232 -11.047 -9.111 1.00 80.38 336 PHE A C 1
ATOM 2695 O O . PHE A 1 336 ? 16.360 -10.184 -9.210 1.00 80.38 336 PHE A O 1
ATOM 2702 N N . VAL A 1 337 ? 18.506 -10.761 -8.919 1.00 71.44 337 VAL A N 1
ATOM 2703 C CA . VAL A 1 337 ? 19.046 -9.420 -8.806 1.00 71.44 337 VAL A CA 1
ATOM 2704 C C . VAL A 1 337 ? 20.221 -9.343 -9.771 1.00 71.44 337 VAL A C 1
ATOM 2706 O O . VAL A 1 337 ? 21.200 -10.057 -9.584 1.00 71.44 337 VAL A O 1
ATOM 2709 N N . GLY A 1 338 ? 20.127 -8.513 -10.809 1.00 62.25 338 GLY A N 1
ATOM 2710 C CA . GLY A 1 338 ? 21.243 -8.326 -11.739 1.00 62.25 338 GLY A CA 1
ATOM 2711 C C . GLY A 1 338 ? 22.459 -7.742 -11.018 1.00 62.25 338 GLY A C 1
ATOM 2712 O O . GLY A 1 338 ? 22.312 -6.817 -10.219 1.00 62.25 338 GLY A O 1
ATOM 2713 N N . ASP A 1 339 ? 23.650 -8.281 -11.286 1.00 58.28 339 ASP A N 1
ATOM 2714 C CA . ASP A 1 339 ? 24.900 -7.721 -10.766 1.00 58.28 339 ASP A CA 1
ATOM 2715 C C . ASP A 1 339 ? 25.334 -6.540 -11.654 1.00 58.28 339 ASP A C 1
ATOM 2717 O O . ASP A 1 339 ? 25.684 -6.754 -12.820 1.00 58.28 339 ASP A O 1
ATOM 2721 N N . PRO A 1 340 ? 25.351 -5.294 -11.145 1.00 44.59 340 PRO A N 1
ATOM 2722 C CA . PRO A 1 340 ? 25.751 -4.126 -11.931 1.00 44.59 340 PRO A CA 1
ATOM 2723 C C . PRO A 1 340 ? 27.224 -4.160 -12.377 1.00 44.59 340 PRO A C 1
ATOM 2725 O O . PRO A 1 340 ? 27.625 -3.330 -13.189 1.00 44.59 340 PRO A O 1
ATOM 2728 N N . ARG A 1 341 ? 28.037 -5.107 -11.881 1.00 49.16 341 ARG A N 1
ATOM 2729 C CA . ARG A 1 341 ? 29.419 -5.342 -12.341 1.00 49.16 341 ARG A CA 1
ATOM 2730 C C . ARG A 1 341 ? 29.511 -6.249 -13.572 1.00 49.16 341 ARG A C 1
ATOM 2732 O O . ARG A 1 341 ? 30.581 -6.347 -14.162 1.00 49.16 341 ARG A O 1
ATOM 2739 N N . SER A 1 342 ? 28.418 -6.897 -13.974 1.00 41.91 342 SER A N 1
ATOM 2740 C CA . SER A 1 342 ? 28.381 -7.796 -15.134 1.00 41.91 342 SER A CA 1
ATOM 2741 C C . SER A 1 342 ? 27.969 -7.071 -16.421 1.00 41.91 342 SER A C 1
ATOM 2743 O O . SER A 1 342 ? 26.925 -7.339 -17.003 1.00 41.91 342 SER A O 1
ATOM 2745 N N . PHE A 1 343 ? 28.816 -6.139 -16.867 1.00 31.19 343 PHE A N 1
ATOM 2746 C CA . PHE A 1 343 ? 28.935 -5.800 -18.287 1.00 31.19 343 PHE A CA 1
ATOM 2747 C C . PHE A 1 343 ? 30.211 -6.457 -18.811 1.00 31.19 343 PHE A C 1
ATOM 2749 O O . PHE A 1 343 ? 31.274 -5.841 -18.775 1.00 31.19 343 PHE A O 1
ATOM 2756 N N . LEU A 1 344 ? 30.099 -7.708 -19.257 1.00 28.91 344 LEU A N 1
ATOM 2757 C CA . LEU A 1 344 ? 31.032 -8.344 -20.187 1.00 28.91 344 LEU A CA 1
ATOM 2758 C C . LEU A 1 344 ? 30.248 -9.228 -21.152 1.00 28.91 344 LEU A C 1
ATOM 2760 O O . LEU A 1 344 ? 29.449 -10.056 -20.658 1.00 28.91 344 LEU A O 1
#

Organism: Caenorhabditis briggsae (NCBI:txid6238)

Foldseek 3Di:
DDDDADQLDDPDPDDPGPHPCPPPVLFPEEEEEEDEPVDFQFKDKWFRPPSLKYKYKYFYPDPWRKKWFADKDDPPWKKKWKFQGDDDPVCLRTDDMDTNPDPPPVNLADRAMDATGMMMIMMRGGMMIITMGPDCCRVAEQRDAFRKYKDWFRRASSVWFFQRRKDKDKHFHPDKWKKWKAWQDAFQPPNKKKWKWFAAPPHTFDTDIAHPVRHDDRQAIDITIHRMMMIIIDDDHRDTTSITMMMIGTHHPCVLVPPPPVLQEQEDAEAEPVSLVSHNQQDQEHEYHYEYAPRHPDDLVRLLSSCVNHAEYEDYYHYYHDPDPDNVSCVNHRYYHYRPVPPD

Sequence (344 aa):
MTVAALEPFYDTGSMLLFQDFENTKDFNEYQCLICYPEDVCDSVVINCGNTESAALSTITMSSQPAEYLKEIWLGDYGVLDVYMGRLTREKSNLITSYQSYGKINTSSYLPQKFQGTVRTYHLHGHSANLHFTLSPELFTNNVPVGRHGFFSSKFYKSGTPQKNQDSFDYIRTTDTVIFNFEITDADLAWGSTLNIWIRDKSVVTYNKTFTTSSPPNLLAPIMATGNYMEVSYKTNYGQLTNGYFMKFETLDSSGFRNYTNPSCEFNQTFLIQITAQKFPKICSTVCGHFIINENTDLNVEQLTELFKNMRILVGGLRISNTKFENLRFLAGLRRFVGDPRSFL

Secondary structure (DSSP, 8-state):
--PPPPPS----SS------HHHHTTSSEEEEEEE-TTS----EEEE-GGGTEEEEEEEE-SSS-EEEEEEEEE-SSEEEEEEESS--TT-TTEEEEEESSSS--HHHH-SEEEESSEEEEEEEESEEEEEEE--THHHHSSPPTT-EEEEE-TTTTSSS-BS---EEEEEEEEEEEEEEEEEEEE--GGG-EEEEEEEETTEEEEEEEEBTTB---TTS-EEEEEEEEEEEEE-STT--B--EEEEEEEEESGGGT----GGGEE--SB--HHHHTTS-TT-SEEEEEEEE-TT----HHHHHHHHTT--EEEEEEEE-S---S--GGGTT--EEE--TT---